Protein 2HZE (pdb70)

Structure (mmCIF, N/CA/C/O backbone):
data_2HZE
#
_entry.id   2HZE
#
_cell.length_a   62.627
_cell.length_b   66.668
_cell.length_c   108.096
_cell.angle_alpha   90.00
_cell.angle_beta   90.00
_cell.angle_gamma   90.00
#
_symmetry.space_group_name_H-M   'C 2 2 21'
#
loop_
_entity.id
_entity.type
_entity.pdbx_description
1 polymer Glutaredoxin-1
2 polymer Glutaredoxin-1
3 water water
#
loop_
_atom_site.group_PDB
_atom_site.id
_atom_site.type_symbol
_atom_site.label_atom_id
_atom_site.label_alt_id
_atom_site.label_comp_id
_atom_site.label_asym_id
_atom_site.label_entity_id
_atom_site.label_seq_id
_atom_site.pdbx_PDB_ins_code
_atom_site.Cartn_x
_atom_site.Cartn_y
_atom_site.Cartn_z
_atom_site.occupancy
_atom_site.B_iso_or_equiv
_atom_site.auth_seq_id
_atom_site.auth_comp_id
_atom_site.auth_asym_id
_atom_site.auth_atom_id
_atom_site.pdbx_PDB_model_num
ATOM 1 N N . HIS A 1 4 ? 2.972 -8.122 34.980 1.00 62.10 -2 HIS A N 1
ATOM 2 C CA . HIS A 1 4 ? 3.552 -6.843 35.462 1.00 60.83 -2 HIS A CA 1
ATOM 3 C C . HIS A 1 4 ? 4.374 -6.137 34.409 1.00 55.56 -2 HIS A C 1
ATOM 4 O O . HIS A 1 4 ? 5.078 -5.195 34.743 1.00 53.51 -2 HIS A O 1
ATOM 11 N N . HIS A 1 5 ? 4.278 -6.563 33.146 1.00 50.55 -1 HIS A N 1
ATOM 12 C CA . HIS A 1 5 ? 5.192 -6.093 32.109 1.00 46.91 -1 HIS A CA 1
ATOM 13 C C . HIS A 1 5 ? 4.644 -6.370 30.681 1.00 41.76 -1 HIS A C 1
ATOM 14 O O . HIS A 1 5 ? 4.541 -7.489 30.276 1.00 37.04 -1 HIS A O 1
ATOM 21 N N . GLN A 1 6 ? 4.229 -5.319 29.988 1.00 39.25 0 GLN A N 1
ATOM 22 C CA . GLN A 1 6 ? 3.865 -5.300 28.547 1.00 36.53 0 GLN A CA 1
ATOM 23 C C . GLN A 1 6 ? 5.128 -5.611 27.757 1.00 32.02 0 GLN A C 1
ATOM 24 O O . GLN A 1 6 ? 6.180 -4.986 27.950 1.00 31.34 0 GLN A O 1
ATOM 30 N N . MET A 1 7 ? 5.072 -6.583 26.854 1.00 28.26 1 MET A N 1
ATOM 31 C CA . MET A 1 7 ? 6.202 -6.845 25.971 1.00 28.54 1 MET A CA 1
ATOM 32 C C . MET A 1 7 ? 6.296 -5.738 24.915 1.00 24.18 1 MET A C 1
ATOM 33 O O . MET A 1 7 ? 5.270 -5.271 24.385 1.00 22.36 1 MET A O 1
ATOM 38 N N . ALA A 1 8 ? 7.514 -5.321 24.602 1.00 23.40 2 ALA A N 1
ATOM 39 C CA . ALA A 1 8 ? 7.757 -4.362 23.534 1.00 19.71 2 ALA A CA 1
ATOM 40 C C . ALA A 1 8 ? 7.057 -4.761 22.261 1.00 20.76 2 ALA A C 1
ATOM 41 O O . ALA A 1 8 ? 6.449 -3.915 21.546 1.00 20.82 2 ALA A O 1
ATOM 43 N N . GLU A 1 9 ? 7.147 -6.038 21.928 1.00 21.08 3 GLU A N 1
ATOM 44 C CA . GLU A 1 9 ? 6.472 -6.539 20.722 1.00 22.54 3 GLU A CA 1
ATOM 45 C C . GLU A 1 9 ? 4.984 -6.203 20.665 1.00 20.01 3 GLU A C 1
ATOM 46 O O . GLU A 1 9 ? 4.443 -5.829 19.622 1.00 22.14 3 GLU A O 1
ATOM 52 N N . GLU A 1 10 ? 4.300 -6.385 21.798 1.00 24.29 4 GLU A N 1
ATOM 53 C CA . GLU A 1 10 ? 2.873 -6.075 21.903 1.00 22.70 4 GLU A CA 1
ATOM 54 C C . GLU A 1 10 ? 2.653 -4.562 21.821 1.00 20.82 4 GLU A C 1
ATOM 55 O O . GLU A 1 10 ? 1.704 -4.071 21.216 1.00 24.03 4 GLU A O 1
ATOM 61 N N . PHE A 1 11 ? 3.511 -3.789 22.494 1.00 20.24 5 PHE A N 1
ATOM 62 C CA . PHE A 1 11 ? 3.349 -2.338 22.462 1.00 19.98 5 PHE A CA 1
ATOM 63 C C . PHE A 1 11 ? 3.399 -1.837 21.021 1.00 20.04 5 PHE A C 1
ATOM 64 O O . PHE A 1 11 ? 2.602 -0.972 20.625 1.00 22.17 5 PHE A O 1
ATOM 72 N N . VAL A 1 12 ? 4.325 -2.392 20.260 1.00 18.80 6 VAL A N 1
ATOM 73 C CA . VAL A 1 12 ? 4.420 -1.985 18.861 1.00 19.88 6 VAL A CA 1
ATOM 74 C C . VAL A 1 12 ? 3.268 -2.487 18.009 1.00 19.36 6 VAL A C 1
ATOM 75 O O . VAL A 1 12 ? 2.607 -1.730 17.311 1.00 20.81 6 VAL A O 1
ATOM 79 N N . GLN A 1 13 ? 3.106 -3.812 18.005 1.00 19.70 7 GLN A N 1
ATOM 80 C CA . GLN A 1 13 ? 2.222 -4.499 17.063 1.00 20.02 7 GLN A CA 1
ATOM 81 C C . GLN A 1 13 ? 0.766 -4.090 17.292 1.00 21.93 7 GLN A C 1
ATOM 82 O O . GLN A 1 13 ? 0.018 -3.950 16.312 1.00 23.55 7 GLN A O 1
ATOM 88 N N . GLN A 1 14 ? 0.379 -3.808 18.546 1.00 20.27 8 GLN A N 1
ATOM 89 C CA . GLN A 1 14 ? -0.978 -3.317 18.821 1.00 22.45 8 GLN A CA 1
ATOM 90 C C . GLN A 1 14 ? -1.305 -2.034 18.119 1.00 25.12 8 GLN A C 1
ATOM 91 O O . GLN A 1 14 ? -2.479 -1.788 17.878 1.00 25.23 8 GLN A O 1
ATOM 97 N N . ARG A 1 15 ? -0.298 -1.196 17.812 1.00 23.40 9 ARG A N 1
ATOM 98 C CA . ARG A 1 15 ? -0.502 0.097 17.142 1.00 25.38 9 ARG A CA 1
ATOM 99 C C . ARG A 1 15 ? -0.474 0.043 15.610 1.00 24.55 9 ARG A C 1
ATOM 100 O O . ARG A 1 15 ? -0.749 1.058 14.970 1.00 28.10 9 ARG A O 1
ATOM 108 N N . LEU A 1 16 ? -0.075 -1.096 15.038 1.00 23.27 10 LEU A N 1
ATOM 109 C CA . LEU A 1 16 ? 0.021 -1.265 13.584 1.00 21.07 10 LEU A CA 1
ATOM 110 C C . LEU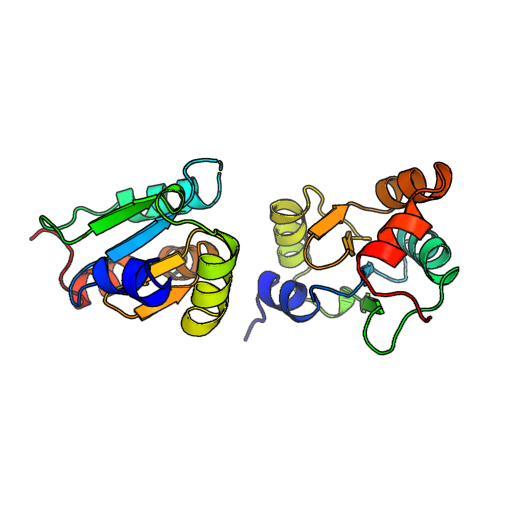 A 1 16 ? -1.279 -1.753 12.964 1.00 22.32 10 LEU A C 1
ATOM 111 O O . LEU A 1 16 ? -2.050 -2.457 13.604 1.00 22.41 10 LEU A O 1
ATOM 116 N N . ALA A 1 17 ? -1.547 -1.360 11.712 1.00 21.76 11 ALA A N 1
ATOM 117 C CA . ALA A 1 17 ? -2.679 -1.907 10.959 1.00 20.01 11 ALA A CA 1
ATOM 118 C C . ALA A 1 17 ? -2.351 -1.789 9.459 1.00 24.70 11 ALA A C 1
ATOM 119 O O . ALA A 1 17 ? -1.484 -1.008 9.067 1.00 22.53 11 ALA A O 1
ATOM 121 N N . ASN A 1 18 ? -3.036 -2.596 8.652 1.00 25.37 12 ASN A N 1
ATOM 122 C CA . ASN A 1 18 ? -2.646 -2.730 7.224 1.00 24.17 12 ASN A CA 1
ATOM 123 C C . ASN A 1 18 ? -2.708 -1.403 6.505 1.00 23.57 12 ASN A C 1
ATOM 124 O O . ASN A 1 18 ? -1.857 -1.111 5.683 1.00 25.55 12 ASN A O 1
ATOM 129 N N . ASN A 1 19 ? -3.736 -0.628 6.802 1.00 23.52 13 ASN A N 1
ATOM 130 C CA . ASN A 1 19 ? -4.013 0.612 6.075 1.00 22.90 13 ASN A CA 1
ATOM 131 C C . ASN A 1 19 ? -3.846 1.804 7.015 1.00 25.08 13 ASN A C 1
ATOM 132 O O . ASN A 1 19 ? -4.751 2.608 7.250 1.00 23.44 13 ASN A O 1
ATOM 137 N N . LYS A 1 20 ? -2.633 1.928 7.568 1.00 23.14 14 LYS A N 1
ATOM 138 C CA . LYS A 1 20 ? -2.347 2.948 8.571 1.00 21.94 14 LYS A CA 1
ATOM 139 C C . LYS A 1 20 ? -0.868 3.284 8.497 1.00 22.55 14 LYS A C 1
ATOM 140 O O . LYS A 1 20 ? -0.025 2.391 8.249 1.00 24.85 14 LYS A O 1
ATOM 146 N N . VAL A 1 21 ? -0.575 4.555 8.765 1.00 20.01 15 VAL A N 1
ATOM 147 C CA . VAL A 1 21 ? 0.800 4.991 9.032 1.00 20.20 15 VAL A CA 1
ATOM 148 C C . VAL A 1 21 ? 1.017 5.108 10.512 1.00 20.14 15 VAL A C 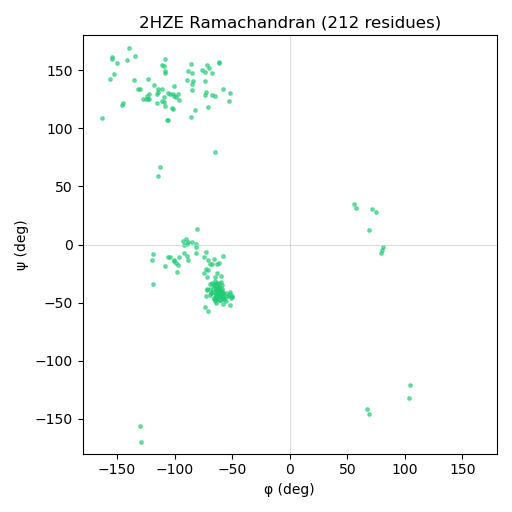1
ATOM 149 O O . VAL A 1 21 ? 0.229 5.759 11.178 1.00 22.95 15 VAL A O 1
ATOM 153 N N . THR A 1 22 ? 2.056 4.454 11.028 1.00 21.62 16 THR A N 1
ATOM 154 C CA . THR A 1 22 ? 2.391 4.556 12.456 1.00 22.13 16 THR A CA 1
ATOM 155 C C . THR A 1 22 ? 3.847 5.010 12.636 1.00 21.20 16 THR A C 1
ATOM 156 O O . THR A 1 22 ? 4.776 4.390 12.066 1.00 19.20 16 THR A O 1
ATOM 160 N N . ILE A 1 23 ? 4.031 6.090 13.397 1.00 22.14 17 ILE A N 1
ATOM 161 C CA . ILE A 1 23 ? 5.382 6.631 13.650 1.00 20.44 17 ILE A CA 1
ATOM 162 C C . ILE A 1 23 ? 5.633 6.675 15.147 1.00 19.89 17 ILE A C 1
ATOM 163 O O . ILE A 1 23 ? 4.788 7.194 15.896 1.00 20.76 17 ILE A O 1
ATOM 168 N N . PHE A 1 24 ? 6.737 6.027 15.539 1.00 20.19 18 PHE A N 1
ATOM 169 C CA . PHE A 1 24 ? 7.161 6.006 16.953 1.00 20.90 18 PHE A CA 1
ATOM 170 C C . PHE A 1 24 ? 8.215 7.114 17.187 1.00 21.10 18 PHE A C 1
ATOM 171 O O . PHE A 1 24 ? 9.202 7.190 16.468 1.00 23.02 18 PHE A O 1
ATOM 179 N N . VAL A 1 25 ? 7.930 7.979 18.141 1.00 22.91 19 VAL A N 1
ATOM 180 C CA . VAL A 1 25 ? 8.730 9.156 18.408 1.00 23.89 19 VAL A CA 1
ATOM 181 C C . VAL A 1 25 ? 9.010 9.373 19.898 1.00 28.07 19 VAL A C 1
ATOM 182 O O . VAL A 1 25 ? 8.369 8.793 20.762 1.00 29.08 19 VAL A O 1
ATOM 186 N N . LYS A 1 26 ? 10.032 10.211 20.115 1.00 31.31 20 LYS A N 1
ATOM 187 C CA . LYS A 1 26 ? 10.273 10.936 21.357 1.00 36.38 20 LYS A CA 1
ATOM 188 C C . LYS A 1 26 ? 10.177 12.422 20.994 1.00 36.08 20 LYS A C 1
ATOM 189 O O . LYS A 1 26 ? 10.685 12.840 19.952 1.00 35.25 20 LYS A O 1
ATOM 195 N N . TYR A 1 27 ? 9.544 13.213 21.805 1.00 43.88 21 TYR A N 1
ATOM 196 C CA . TYR A 1 27 ? 9.277 14.583 21.294 1.00 48.37 21 TYR A CA 1
ATOM 197 C C . TYR A 1 27 ? 10.475 15.494 21.434 1.00 50.23 21 TYR A C 1
ATOM 198 O O . TYR A 1 27 ? 10.477 16.595 20.860 1.00 51.56 21 TYR A O 1
ATOM 207 N N . THR A 1 28 ? 11.517 15.014 22.108 1.00 50.38 22 THR A N 1
ATOM 208 C CA . THR A 1 28 ? 12.715 15.798 22.269 1.00 53.34 22 THR A CA 1
ATOM 209 C C . THR A 1 28 ? 13.775 15.580 21.183 1.00 52.94 22 THR A C 1
ATOM 210 O O . THR A 1 28 ? 14.813 16.243 21.222 1.00 55.24 22 THR A O 1
ATOM 214 N N . CYS A 1 29 ? 13.501 14.708 20.212 1.00 51.65 23 CYS A N 1
ATOM 215 C CA A CYS A 1 29 ? 14.543 14.456 19.201 0.43 49.85 23 CYS A CA 1
ATOM 216 C CA B CYS A 1 29 ? 14.376 14.308 19.120 0.57 50.56 23 CYS A CA 1
ATOM 217 C C A CYS A 1 29 ? 14.142 15.161 17.913 0.43 51.99 23 CYS A C 1
ATOM 218 C C B CYS A 1 29 ? 14.092 15.178 17.886 0.57 52.31 23 CYS A C 1
ATOM 219 O O A CYS A 1 29 ? 12.992 15.105 17.484 0.43 52.06 23 CYS A O 1
ATOM 220 O O B CYS A 1 29 ? 12.943 15.252 17.451 0.57 52.21 23 CYS A O 1
ATOM 225 N N . PRO A 1 30 ? 15.109 15.861 17.326 1.00 53.22 24 PRO A N 1
ATOM 226 C CA . PRO A 1 30 ? 14.875 16.753 16.183 1.00 52.38 24 PRO A CA 1
ATOM 227 C C . PRO A 1 30 ? 14.557 16.041 14.885 1.00 48.92 24 PRO A C 1
ATOM 228 O O . PRO A 1 30 ? 13.788 16.616 14.033 1.00 42.44 24 PRO A O 1
ATOM 232 N N . PHE A 1 31 ? 15.139 14.832 14.752 1.00 44.80 25 PHE A N 1
ATOM 233 C CA . PHE A 1 31 ? 14.885 13.971 13.607 1.00 41.43 25 PHE A CA 1
ATOM 234 C C . PHE A 1 31 ? 13.453 13.493 13.634 1.00 34.86 25 PHE A C 1
ATOM 235 O O . PHE A 1 31 ? 12.891 13.306 12.576 1.00 31.06 25 PHE A O 1
ATOM 243 N N . CYS A 1 32 ? 12.896 13.301 14.834 1.00 31.68 26 CYS A N 1
ATOM 244 C CA . CYS A 1 32 ? 11.473 12.976 14.970 1.00 30.29 26 CYS A CA 1
ATOM 245 C C . CYS A 1 32 ? 10.556 14.100 14.452 1.00 29.31 26 CYS A C 1
ATOM 246 O O . CYS A 1 32 ? 9.569 13.865 13.760 1.00 25.98 26 CYS A O 1
ATOM 249 N N . ARG A 1 33 ? 10.842 15.334 14.841 1.00 25.37 27 ARG A N 1
ATOM 250 C CA . ARG A 1 33 ? 10.000 16.446 14.451 1.00 28.20 27 ARG A CA 1
ATOM 251 C C . ARG A 1 33 ? 10.162 16.677 12.966 1.00 28.37 27 ARG A C 1
ATOM 252 O O . ARG A 1 33 ? 9.196 17.063 12.338 1.00 31.03 27 ARG A O 1
ATOM 254 N N . ASN A 1 34 ? 11.334 16.454 12.397 1.00 26.07 28 ASN A N 1
ATOM 255 C CA . ASN A 1 34 ? 11.537 16.575 10.965 1.00 27.84 28 ASN A CA 1
ATOM 256 C C . ASN A 1 34 ? 10.696 15.558 10.190 1.00 29.19 28 ASN A C 1
ATOM 257 O O . ASN A 1 34 ? 10.065 15.883 9.192 1.00 28.21 28 ASN A O 1
ATOM 262 N N . ALA A 1 35 ? 10.687 14.328 10.663 1.00 29.32 29 ALA A N 1
ATOM 263 C CA . ALA A 1 35 ? 9.832 13.283 10.094 1.00 26.94 29 ALA A CA 1
ATOM 264 C C . ALA A 1 35 ? 8.366 13.621 10.221 1.00 27.21 29 ALA A C 1
ATOM 265 O O . ALA A 1 35 ? 7.626 13.453 9.232 1.00 27.13 29 ALA A O 1
ATOM 267 N N . LEU A 1 36 ? 7.921 14.123 11.377 1.00 25.77 30 LEU A N 1
ATOM 268 C CA . LEU A 1 36 ? 6.549 14.464 11.559 1.00 27.94 30 LEU A CA 1
ATOM 269 C C . LEU A 1 36 ? 6.143 15.586 10.611 1.00 29.30 30 LEU A C 1
ATOM 270 O O . LEU A 1 36 ? 4.996 15.670 10.127 1.00 26.91 30 LEU A O 1
ATOM 275 N N . ASP A 1 37 ? 7.088 16.472 10.351 1.00 29.45 31 ASP A N 1
ATOM 276 C CA . ASP A 1 37 ? 6.821 17.568 9.449 1.00 30.49 31 ASP A CA 1
ATOM 277 C C . ASP A 1 37 ? 6.615 17.055 8.038 1.00 28.31 31 ASP A C 1
ATOM 278 O O . ASP A 1 37 ? 5.741 17.561 7.319 1.00 28.56 31 ASP A O 1
ATOM 283 N N . ILE A 1 38 ? 7.301 16.027 7.625 1.00 27.01 32 ILE A N 1
ATOM 284 C CA . ILE A 1 38 ? 7.013 15.497 6.291 1.00 28.10 32 ILE A CA 1
ATOM 285 C C . ILE A 1 38 ? 5.581 14.901 6.197 1.00 28.86 32 ILE A C 1
ATOM 286 O O . ILE A 1 38 ? 4.829 15.184 5.246 1.00 27.53 32 ILE A O 1
ATOM 291 N N . LEU A 1 39 ? 5.217 14.093 7.199 1.00 25.79 33 LEU A N 1
ATOM 292 C CA . LEU A 1 39 ? 3.943 13.396 7.198 1.00 25.37 33 LEU A CA 1
ATOM 293 C C . LEU A 1 39 ? 2.788 14.379 7.315 1.00 26.96 33 LEU A C 1
ATOM 294 O O . LEU A 1 39 ? 1.726 14.182 6.725 1.00 28.04 33 LEU A O 1
ATOM 299 N N . ASN A 1 40 ? 2.938 15.383 8.151 1.00 29.15 34 ASN A N 1
ATOM 300 C CA . ASN A 1 40 ? 1.954 16.419 8.324 1.00 31.61 34 ASN A CA 1
ATOM 301 C C . ASN A 1 40 ? 1.609 17.178 7.045 1.00 31.74 34 ASN A C 1
ATOM 302 O O . ASN A 1 40 ? 0.683 17.970 7.049 1.00 31.97 34 ASN A O 1
ATOM 307 N N . LYS A 1 41 ? 2.337 17.009 5.942 1.00 30.57 35 LYS A N 1
ATOM 308 C CA . LYS A 1 41 ? 1.919 17.644 4.700 1.00 30.46 35 LYS A CA 1
ATOM 309 C C . LYS A 1 41 ? 0.641 17.018 4.131 1.00 30.15 35 LYS A C 1
ATOM 310 O O . LYS A 1 41 ? -0.044 17.628 3.296 1.00 26.96 35 LYS A O 1
ATOM 316 N N . PHE A 1 42 ? 0.287 15.810 4.613 1.00 26.69 36 PHE A N 1
ATOM 317 C CA . PHE A 1 42 ? -0.792 15.054 4.055 1.00 26.06 36 PHE A CA 1
ATOM 318 C C . PHE A 1 42 ? -1.987 15.033 4.993 1.00 27.41 36 PHE A C 1
ATOM 319 O O . PHE A 1 42 ? -1.844 15.194 6.209 1.00 29.27 36 PHE A O 1
ATOM 327 N N . SER A 1 43 ? -3.144 14.730 4.396 1.00 26.34 37 SER A N 1
ATOM 328 C CA . SER A 1 43 ? -4.407 14.594 5.160 1.00 27.08 37 SER A CA 1
ATOM 329 C C . SER A 1 43 ? -4.747 13.135 5.160 1.00 25.29 37 SER A C 1
ATOM 330 O O . SER A 1 43 ? -4.788 12.500 4.089 1.00 27.84 37 SER A O 1
ATOM 333 N N . PHE A 1 44 ? -4.974 12.585 6.357 1.00 26.02 38 PHE A N 1
ATOM 334 C CA . PHE A 1 44 ? -5.212 11.176 6.534 1.00 25.87 38 PHE A CA 1
ATOM 335 C C . PHE A 1 44 ? -6.630 10.837 6.874 1.00 26.78 38 PHE A C 1
ATOM 336 O O . PHE A 1 44 ? -7.325 11.620 7.512 1.00 28.35 38 PHE A O 1
ATOM 344 N N . LYS A 1 45 ? -7.082 9.660 6.464 1.00 26.34 39 LYS A N 1
ATOM 345 C CA . LYS A 1 45 ? -8.355 9.129 6.919 1.00 26.82 39 LYS A CA 1
ATOM 346 C C . LYS A 1 45 ? -8.367 8.919 8.420 1.00 27.49 39 LYS A C 1
ATOM 347 O O . LYS A 1 45 ? -7.331 8.772 9.073 1.00 23.69 39 LYS A O 1
ATOM 353 N N . ARG A 1 46 ? -9.582 8.906 8.971 1.00 28.97 40 ARG A N 1
ATOM 354 C CA . ARG A 1 46 ? -9.812 8.660 10.388 1.00 29.16 40 ARG A CA 1
ATOM 355 C C . ARG A 1 46 ? -9.117 7.364 10.813 1.00 25.53 40 ARG A C 1
ATOM 356 O O . ARG A 1 46 ? -9.327 6.331 10.204 1.00 24.62 40 ARG A O 1
ATOM 364 N N . GLY A 1 47 ? -8.249 7.452 11.800 1.00 26.80 41 GLY A N 1
ATOM 365 C CA . GLY A 1 47 ? -7.567 6.281 12.332 1.00 27.15 41 GLY A CA 1
ATOM 366 C C . GLY A 1 47 ? -6.367 5.758 11.533 1.00 25.91 41 GLY A C 1
ATOM 367 O O . GLY A 1 47 ? -5.687 4.832 11.956 1.00 25.69 41 GLY A O 1
ATOM 368 N N . ALA A 1 48 ? -6.097 6.366 10.362 1.00 24.73 42 ALA A N 1
ATOM 369 C CA . ALA A 1 48 ? -5.049 5.869 9.425 1.00 23.69 42 ALA A CA 1
ATOM 370 C C . ALA A 1 48 ? -3.657 6.436 9.702 1.00 23.72 42 ALA A C 1
ATOM 371 O O . ALA A 1 48 ? -2.738 6.133 8.953 1.00 23.21 42 ALA A O 1
ATOM 373 N N . TYR A 1 49 ? -3.531 7.234 10.735 1.00 24.12 43 TYR A N 1
ATOM 374 C CA . TYR A 1 49 ? -2.268 7.863 11.108 1.00 24.15 43 TYR A CA 1
ATOM 375 C C . TYR A 1 49 ? -2.188 7.970 12.617 1.00 25.36 43 TYR A C 1
ATOM 376 O O . TYR A 1 49 ? -3.033 8.647 13.235 1.00 25.76 43 TYR A O 1
ATOM 385 N N . GLU A 1 50 ? -1.164 7.340 13.226 1.00 23.59 44 GLU A N 1
ATOM 386 C CA . GLU A 1 50 ? -0.954 7.501 14.673 1.00 25.29 44 GLU A CA 1
ATOM 387 C C . GLU A 1 50 ? 0.494 7.865 15.000 1.00 23.18 44 GLU A C 1
ATOM 388 O O . GLU A 1 50 ? 1.426 7.242 14.470 1.00 23.97 44 GLU A O 1
ATOM 394 N N . ILE A 1 51 ? 0.655 8.860 15.866 1.00 23.91 45 ILE A N 1
ATOM 395 C CA . ILE A 1 51 ? 1.948 9.278 16.380 1.00 22.23 45 ILE A CA 1
ATOM 396 C C . ILE A 1 51 ? 2.035 8.678 17.784 1.00 26.32 45 ILE A C 1
ATOM 397 O O . ILE A 1 51 ? 1.218 8.990 18.640 1.00 24.60 45 ILE A O 1
ATOM 402 N N . VAL A 1 52 ? 3.019 7.795 17.986 1.00 25.11 46 VAL A N 1
ATOM 403 C CA . VAL A 1 52 ? 3.172 7.044 19.216 1.00 24.10 46 VAL A CA 1
ATOM 404 C C . VAL A 1 52 ? 4.396 7.553 20.007 1.00 23.70 46 VAL A C 1
ATOM 405 O O . VAL A 1 52 ? 5.515 7.560 19.542 1.00 24.65 46 VAL A O 1
ATOM 409 N N . ASP A 1 53 ? 4.143 8.032 21.220 1.00 26.80 47 ASP A N 1
ATOM 410 C CA . ASP A 1 53 ? 5.195 8.507 22.124 1.00 27.32 47 ASP A CA 1
ATOM 411 C C . ASP A 1 53 ? 5.806 7.358 22.945 1.00 26.32 47 ASP A C 1
ATOM 412 O O . ASP A 1 53 ? 5.127 6.753 23.774 1.00 27.79 47 ASP A O 1
ATOM 417 N N . ILE A 1 54 ? 7.040 7.021 22.633 1.00 24.76 48 ILE A N 1
ATOM 418 C CA . ILE A 1 54 ? 7.675 5.815 23.187 1.00 29.25 48 ILE A CA 1
ATOM 419 C C . ILE A 1 54 ? 8.079 6.017 24.658 1.00 30.80 48 ILE A C 1
ATOM 420 O O . ILE A 1 54 ? 8.363 5.049 25.374 1.00 29.87 48 ILE A O 1
ATOM 425 N N . LYS A 1 55 ? 8.016 7.240 25.133 1.00 31.70 49 LYS A N 1
ATOM 426 C CA . LYS A 1 55 ? 8.228 7.424 26.596 1.00 35.00 49 LYS A CA 1
ATOM 427 C C . LYS A 1 55 ? 7.134 6.657 27.378 1.00 36.45 49 LYS A C 1
ATOM 428 O O . LYS A 1 55 ? 7.264 6.397 28.557 1.00 35.90 49 LYS A O 1
ATOM 430 N N . GLU A 1 56 ? 6.039 6.261 26.719 1.00 38.84 50 GLU A N 1
ATOM 431 C CA . GLU A 1 56 ? 5.065 5.404 27.365 1.00 39.00 50 GLU A CA 1
ATOM 432 C C . GLU A 1 56 ? 5.622 4.043 27.753 1.00 38.15 50 GLU A C 1
ATOM 433 O O . GLU A 1 56 ? 5.075 3.402 28.661 1.00 37.78 50 GLU A O 1
ATOM 439 N N . PHE A 1 57 ? 6.674 3.583 27.072 1.00 34.24 51 PHE A N 1
ATOM 440 C CA . PHE A 1 57 ? 7.196 2.240 27.322 1.00 32.34 51 PHE A CA 1
ATOM 441 C C . PHE A 1 57 ? 8.427 2.174 28.206 1.00 28.70 51 PHE A C 1
ATOM 442 O O . PHE A 1 57 ? 9.374 2.908 28.039 1.00 33.51 51 PHE A O 1
ATOM 450 N N . LYS A 1 58 ? 8.421 1.218 29.141 1.00 26.32 52 LYS A N 1
ATOM 451 C CA . LYS A 1 58 ? 9.554 0.886 29.970 1.00 27.54 52 LYS A CA 1
ATOM 452 C C . LYS A 1 58 ? 9.717 -0.619 30.054 1.00 26.10 52 LYS A C 1
ATOM 453 O O . LYS A 1 58 ? 8.732 -1.335 30.220 1.00 26.12 52 LYS A O 1
ATOM 459 N N . PRO A 1 59 ? 10.946 -1.137 30.046 1.00 27.29 53 PRO A N 1
ATOM 460 C CA . PRO A 1 59 ? 12.176 -0.366 29.973 1.00 26.88 53 PRO A CA 1
ATOM 461 C C . PRO A 1 59 ? 12.543 -0.023 28.522 1.00 26.90 53 PRO A C 1
ATOM 462 O O . PRO A 1 59 ? 12.287 -0.813 27.610 1.00 23.49 53 PRO A O 1
ATOM 466 N N . GLU A 1 60 ? 13.171 1.146 28.313 1.00 22.58 54 GLU A N 1
ATOM 467 C CA . GLU A 1 60 ? 13.426 1.617 26.978 1.00 24.60 54 GLU A CA 1
ATOM 468 C C . GLU A 1 60 ? 14.315 0.683 26.188 1.00 25.22 54 GLU A C 1
ATOM 469 O O . GLU A 1 60 ? 14.185 0.542 24.942 1.00 23.69 54 GLU A O 1
ATOM 475 N N . ASN A 1 61 ? 15.231 0.029 26.868 1.00 24.60 55 ASN A N 1
ATOM 476 C CA . ASN A 1 61 ? 16.143 -0.859 26.133 1.00 25.65 55 ASN A CA 1
ATOM 477 C C . ASN A 1 61 ? 15.404 -2.046 25.522 1.00 24.35 55 ASN A C 1
ATOM 478 O O . ASN A 1 61 ? 15.772 -2.495 24.466 1.00 23.99 55 ASN A O 1
ATOM 483 N N . GLU A 1 62 ? 14.390 -2.555 26.181 1.00 22.19 56 GLU A N 1
ATOM 484 C CA . GLU A 1 62 ? 13.659 -3.666 25.583 1.00 22.88 56 GLU A CA 1
ATOM 485 C C . GLU A 1 62 ? 12.993 -3.215 24.264 1.00 23.35 56 GLU A C 1
ATOM 486 O O . GLU A 1 62 ? 12.983 -3.968 23.292 1.00 21.82 56 GLU A O 1
ATOM 492 N N . LEU A 1 63 ? 12.453 -1.981 24.223 1.00 23.07 57 LEU A N 1
ATOM 493 C CA . LEU A 1 63 ? 11.799 -1.532 23.006 1.00 23.90 57 LEU A CA 1
ATOM 494 C C . LEU A 1 63 ? 12.835 -1.254 21.927 1.00 23.24 57 LEU A C 1
ATOM 495 O O . LEU A 1 63 ? 12.632 -1.551 20.745 1.00 21.29 57 LEU A O 1
ATOM 500 N N . ARG A 1 64 ? 13.979 -0.685 22.330 1.00 21.46 58 ARG A N 1
ATOM 501 C CA . ARG A 1 64 ? 15.064 -0.503 21.361 1.00 24.27 58 ARG A CA 1
ATOM 502 C C . ARG A 1 64 ? 15.488 -1.822 20.744 1.00 22.43 58 ARG A C 1
ATOM 503 O O . ARG A 1 64 ? 15.707 -1.912 19.517 1.00 25.17 58 ARG A O 1
ATOM 511 N N . ASP A 1 65 ? 15.635 -2.830 21.587 1.00 20.70 59 ASP A N 1
ATOM 512 C CA . ASP A 1 65 ? 16.092 -4.139 21.135 1.00 22.21 59 ASP A CA 1
ATOM 513 C C . ASP A 1 65 ? 15.063 -4.759 20.148 1.00 24.33 59 ASP A C 1
ATOM 514 O O . ASP A 1 65 ? 15.395 -5.342 19.113 1.00 24.81 59 ASP A O 1
ATOM 519 N N . TYR A 1 66 ? 13.808 -4.604 20.469 1.00 24.62 60 TYR A N 1
ATOM 520 C CA . TYR A 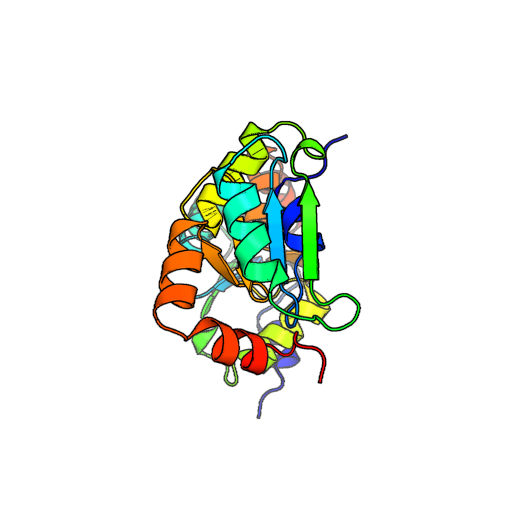1 66 ? 12.769 -5.074 19.543 1.00 23.81 60 TYR A CA 1
ATOM 521 C C . TYR A 1 66 ? 12.770 -4.325 18.218 1.00 22.86 60 TYR A C 1
ATOM 522 O O . TYR A 1 66 ? 12.764 -4.955 17.149 1.00 23.99 60 TYR A O 1
ATOM 531 N N . PHE A 1 67 ? 12.851 -2.997 18.229 1.00 22.79 61 PHE A N 1
ATOM 532 C CA . PHE A 1 67 ? 12.904 -2.218 16.993 1.00 22.83 61 PHE A CA 1
ATOM 533 C C . PHE A 1 67 ? 14.093 -2.708 16.109 1.00 24.55 61 PHE A C 1
ATOM 534 O O . PHE A 1 67 ? 13.963 -2.858 14.909 1.00 23.75 61 PHE A O 1
ATOM 542 N N . GLU A 1 68 ? 15.227 -2.980 16.739 1.00 24.64 62 GLU A N 1
ATOM 543 C CA . GLU A 1 68 ? 16.429 -3.482 16.009 1.00 25.68 62 GLU A CA 1
ATOM 544 C C . GLU A 1 68 ? 16.122 -4.759 15.243 1.00 29.41 62 GLU A C 1
ATOM 545 O O . GLU A 1 68 ? 16.502 -4.873 14.067 1.00 31.38 62 GLU A O 1
ATOM 551 N N . GLN A 1 69 ? 15.472 -5.705 15.893 1.00 29.47 63 GLN A N 1
ATOM 552 C CA . GLN A 1 69 ? 15.135 -7.030 15.285 1.00 32.03 63 GLN A CA 1
ATOM 553 C C . GLN A 1 69 ? 14.194 -6.911 14.116 1.00 32.00 63 GLN A C 1
ATOM 554 O O . GLN A 1 69 ? 14.361 -7.587 13.123 1.00 33.97 63 GLN A O 1
ATOM 560 N N . ILE A 1 70 ? 13.162 -6.068 14.232 1.00 30.25 64 ILE A N 1
ATOM 561 C CA . ILE A 1 70 ? 12.174 -5.958 13.156 1.00 28.98 64 ILE A CA 1
ATOM 562 C C . ILE A 1 70 ? 12.369 -4.787 12.224 1.00 31.13 64 ILE A C 1
ATOM 563 O O . ILE A 1 70 ? 11.764 -4.745 11.146 1.00 32.47 64 ILE A O 1
ATOM 568 N N . THR A 1 71 ? 13.176 -3.810 12.608 1.00 31.33 65 THR A N 1
ATOM 569 C CA . THR A 1 71 ? 13.444 -2.710 11.694 1.00 32.25 65 THR A CA 1
ATOM 570 C C . THR A 1 71 ? 14.925 -2.551 11.309 1.00 34.64 65 THR A C 1
ATOM 571 O O . THR A 1 71 ? 15.222 -1.732 10.447 1.00 38.02 65 THR A O 1
ATOM 575 N N . GLY A 1 72 ? 15.845 -3.202 11.999 1.00 36.13 66 GLY A N 1
ATOM 576 C CA . GLY A 1 72 ? 17.245 -2.984 11.736 1.00 35.55 66 GLY A CA 1
ATOM 577 C C . GLY A 1 72 ? 17.886 -1.749 12.374 1.00 34.23 66 GLY A C 1
ATOM 578 O O . GLY A 1 72 ? 19.065 -1.531 12.216 1.00 37.42 66 GLY A O 1
ATOM 579 N N . GLY A 1 73 ? 17.126 -0.936 13.093 1.00 29.53 67 GLY A N 1
ATOM 580 C CA . GLY A 1 73 ? 17.683 0.147 13.897 1.00 27.15 67 GLY A CA 1
ATOM 581 C C . GLY A 1 73 ? 16.947 0.298 15.202 1.00 29.27 67 GLY A C 1
ATOM 582 O O . GLY A 1 73 ? 15.815 -0.194 15.337 1.00 26.36 67 GLY A O 1
ATOM 583 N N . LYS A 1 74 ? 17.601 0.915 16.182 1.00 28.42 68 LYS A N 1
ATOM 584 C CA . LYS A 1 74 ? 17.088 1.048 17.538 1.00 32.32 68 LYS A CA 1
ATOM 585 C C . LYS A 1 74 ? 16.430 2.375 17.815 1.00 33.68 68 LYS A C 1
ATOM 586 O O . LYS A 1 74 ? 15.647 2.495 18.757 1.00 35.70 68 LYS A O 1
ATOM 592 N N . THR A 1 75 ? 16.774 3.386 17.079 1.00 33.58 69 THR A N 1
ATOM 593 C CA . THR A 1 75 ? 16.419 4.706 17.574 1.00 38.19 69 THR A CA 1
ATOM 594 C C . THR A 1 75 ? 15.300 5.364 16.788 1.00 35.48 69 THR A C 1
ATOM 595 O O . THR A 1 75 ? 15.145 5.106 15.607 1.00 32.29 69 THR A O 1
ATOM 599 N N . VAL A 1 76 ? 14.505 6.157 17.484 1.00 33.05 70 VAL A N 1
ATOM 600 C CA . VAL A 1 76 ? 13.363 6.853 16.916 1.00 32.58 70 VAL A CA 1
ATOM 601 C C . VAL A 1 76 ? 13.852 7.975 16.014 1.00 31.48 70 VAL A C 1
ATOM 602 O O . VAL A 1 76 ? 14.956 8.500 16.215 1.00 33.57 70 VAL A O 1
ATOM 606 N N . PRO A 1 77 ? 13.039 8.384 15.033 1.00 26.63 71 PRO A N 1
ATOM 607 C CA . PRO A 1 77 ? 11.735 7.785 14.718 1.00 24.34 71 PRO A CA 1
ATOM 608 C C . PRO A 1 77 ? 11.855 6.461 14.040 1.00 23.16 71 PRO A C 1
ATOM 609 O O . PRO A 1 77 ? 12.848 6.213 13.335 1.00 26.19 71 PRO A O 1
ATOM 613 N N . ARG A 1 78 ? 10.866 5.588 14.307 1.00 23.93 72 ARG A N 1
ATOM 614 C CA . ARG A 1 78 ? 10.662 4.328 13.561 1.00 22.33 72 ARG A CA 1
ATOM 615 C C . ARG A 1 78 ? 9.313 4.466 12.850 1.00 21.87 72 ARG A C 1
ATOM 616 O O . ARG A 1 78 ? 8.298 4.762 13.511 1.00 22.97 72 ARG A O 1
ATOM 624 N N . ILE A 1 79 ? 9.338 4.341 11.523 1.00 22.78 73 ILE A N 1
ATOM 625 C CA . ILE A 1 79 ? 8.165 4.601 10.681 1.00 23.29 73 ILE A CA 1
ATOM 626 C C . ILE A 1 79 ? 7.660 3.303 10.072 1.00 23.23 73 ILE A C 1
ATOM 627 O O . ILE A 1 79 ? 8.423 2.518 9.501 1.00 24.55 73 ILE A O 1
ATOM 632 N N . PHE A 1 80 ? 6.337 3.128 10.154 1.00 21.56 74 PHE A N 1
ATOM 633 C CA . PHE A 1 80 ? 5.685 1.943 9.606 1.00 21.01 74 PHE A CA 1
ATOM 634 C C . PHE A 1 80 ? 4.612 2.379 8.630 1.00 23.16 74 PHE A C 1
ATOM 635 O O . PHE A 1 80 ? 3.780 3.242 8.947 1.00 23.73 74 PHE A O 1
ATOM 643 N N . PHE A 1 81 ? 4.680 1.822 7.426 1.00 19.49 75 PHE A N 1
ATOM 644 C CA . PHE A 1 81 ? 3.608 1.986 6.439 1.00 22.26 75 PHE A CA 1
ATOM 645 C C . PHE A 1 81 ? 2.851 0.679 6.383 1.00 21.72 75 PHE A C 1
ATOM 646 O O . PHE A 1 81 ? 3.377 -0.356 5.862 1.00 22.90 75 PHE A O 1
ATOM 654 N N . GLY A 1 82 ? 1.655 0.648 6.933 1.00 22.15 76 GLY A N 1
ATOM 655 C CA . GLY A 1 82 ? 1.027 -0.659 7.197 1.00 19.78 76 GLY A CA 1
ATOM 656 C C . GLY A 1 82 ? 1.846 -1.361 8.276 1.00 20.84 76 GLY A C 1
ATOM 657 O O . GLY A 1 82 ? 2.309 -0.702 9.228 1.00 22.93 76 GLY A O 1
ATOM 658 N N . LYS A 1 83 ? 2.027 -2.663 8.167 1.00 22.52 77 LYS A N 1
ATOM 659 C CA . LYS A 1 83 ? 2.820 -3.403 9.168 1.00 24.36 77 LYS A CA 1
ATOM 660 C C . LYS A 1 83 ? 4.282 -3.454 8.834 1.00 25.05 77 LYS A C 1
ATOM 661 O O . LYS A 1 83 ? 5.084 -3.898 9.620 1.00 26.43 77 LYS A O 1
ATOM 667 N N . THR A 1 84 ? 4.641 -2.828 7.709 1.00 24.96 78 THR A N 1
ATOM 668 C CA . THR A 1 84 ? 6.009 -2.856 7.234 1.00 26.04 78 THR A CA 1
ATOM 669 C C . THR A 1 84 ? 6.829 -1.642 7.617 1.00 25.36 78 THR A C 1
ATOM 670 O O . THR A 1 84 ? 6.472 -0.534 7.408 1.00 23.45 78 THR A O 1
ATOM 674 N N . SER A 1 85 ? 8.003 -1.912 8.186 1.00 26.18 79 SER A N 1
ATOM 675 C CA . SER A 1 85 ? 8.920 -0.880 8.564 1.00 26.70 79 SER A CA 1
ATOM 676 C C . SER A 1 85 ? 9.601 -0.239 7.383 1.00 25.38 79 SER A C 1
ATOM 677 O O . SER A 1 85 ? 10.179 -0.921 6.557 1.00 24.93 79 SER A O 1
ATOM 680 N N . ILE A 1 86 ? 9.594 1.084 7.378 1.00 26.17 80 ILE A N 1
ATOM 681 C CA . ILE A 1 86 ? 10.230 1.905 6.372 1.00 30.07 80 ILE A CA 1
ATOM 682 C C . ILE A 1 86 ? 11.602 2.340 6.876 1.00 31.66 80 ILE A C 1
ATOM 683 O O . ILE A 1 86 ? 12.446 2.711 6.092 1.00 31.42 80 ILE A O 1
ATOM 688 N N . GLY A 1 87 ? 11.843 2.240 8.173 1.00 29.80 81 GLY A N 1
ATOM 689 C CA . GLY A 1 87 ? 13.105 2.703 8.724 1.00 31.92 81 GLY A CA 1
ATOM 690 C C . GLY A 1 87 ? 12.935 4.029 9.427 1.00 29.96 81 GLY A C 1
ATOM 691 O O . GLY A 1 87 ? 11.969 4.203 10.199 1.00 32.95 81 GLY A O 1
ATOM 692 N N . GLY A 1 88 ? 13.794 5.010 9.162 1.00 30.95 82 GLY A N 1
ATOM 693 C CA . GLY A 1 88 ? 13.748 6.231 9.966 1.00 30.01 82 GLY A CA 1
ATOM 694 C C . GLY A 1 88 ? 13.711 7.492 9.162 1.00 32.63 82 GLY A C 1
ATOM 695 O O . GLY A 1 88 ? 13.288 7.480 8.017 1.00 31.37 82 GLY A O 1
ATOM 696 N N . TYR A 1 89 ? 14.150 8.597 9.765 1.00 33.95 83 TYR A N 1
ATOM 697 C CA . TYR A 1 89 ? 13.975 9.900 9.140 1.00 34.19 83 TYR A CA 1
ATOM 698 C C . TYR A 1 89 ? 14.627 9.925 7.774 1.00 33.66 83 TYR A C 1
ATOM 699 O O . TYR A 1 89 ? 13.987 10.362 6.804 1.00 32.51 83 TYR A O 1
ATOM 708 N N . SER A 1 90 ? 15.850 9.398 7.646 1.00 34.44 84 SER A N 1
ATOM 709 C CA . SER A 1 90 ? 16.537 9.444 6.338 1.00 34.06 84 SER A CA 1
ATOM 710 C C . SER A 1 90 ? 15.785 8.726 5.280 1.00 30.40 84 SER A C 1
ATOM 711 O O . SER A 1 90 ? 15.753 9.167 4.121 1.00 34.05 84 SER A O 1
ATOM 714 N N . ASP A 1 91 ? 15.154 7.607 5.665 1.00 29.78 85 ASP A N 1
ATOM 715 C CA . ASP A 1 91 ? 14.433 6.765 4.708 1.00 28.31 85 ASP A CA 1
ATOM 716 C C . ASP A 1 91 ? 13.223 7.480 4.195 1.00 27.92 85 ASP A C 1
ATOM 717 O O . ASP A 1 91 ? 12.921 7.450 2.986 1.00 27.69 85 ASP A O 1
ATOM 722 N N . LEU A 1 92 ? 12.537 8.141 5.095 1.00 28.89 86 LEU A N 1
ATOM 723 C CA . LEU A 1 92 ? 11.383 8.961 4.705 1.00 29.15 86 LEU A CA 1
ATOM 724 C C . LEU A 1 92 ? 11.732 10.110 3.789 1.00 27.96 86 LEU A C 1
ATOM 725 O O . LEU A 1 92 ? 11.079 10.378 2.779 1.00 28.26 86 LEU A O 1
ATOM 730 N N . LEU A 1 93 ? 12.798 10.811 4.153 1.00 27.50 87 LEU A N 1
ATOM 731 C CA . LEU A 1 93 ? 13.297 11.953 3.370 1.00 28.94 87 LEU A CA 1
ATOM 732 C C . LEU A 1 93 ? 13.622 11.561 1.921 1.00 29.08 87 LEU A C 1
ATOM 733 O O . LEU A 1 93 ? 13.281 12.257 0.957 1.00 30.94 87 LEU A O 1
ATOM 738 N N . GLU A 1 94 ? 14.329 10.451 1.792 1.00 33.20 88 GLU A N 1
ATOM 739 C CA .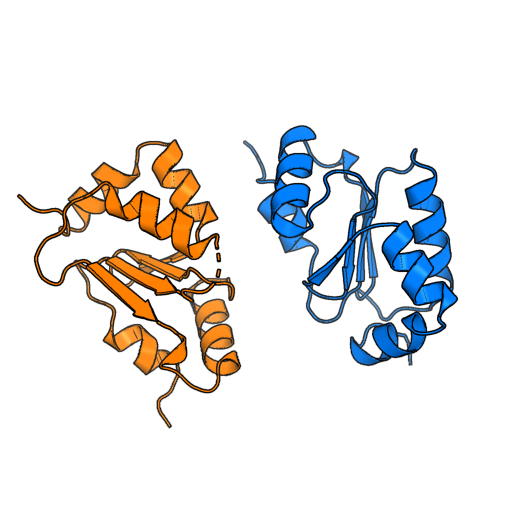 GLU A 1 94 ? 14.637 9.862 0.515 1.00 34.48 88 GLU A CA 1
ATOM 740 C C . GLU A 1 94 ? 13.375 9.663 -0.332 1.00 33.56 88 GLU A C 1
ATOM 741 O O . GLU A 1 94 ? 13.293 10.091 -1.475 1.00 32.63 88 GLU A O 1
ATOM 747 N N . ILE A 1 95 ? 12.367 9.021 0.238 1.00 30.41 89 ILE A N 1
ATOM 748 C CA . ILE A 1 95 ? 11.129 8.793 -0.534 1.00 30.71 89 ILE A CA 1
ATOM 749 C C . ILE A 1 95 ? 10.442 10.113 -0.810 1.00 28.94 89 ILE A C 1
ATOM 750 O O . ILE A 1 95 ? 9.836 10.287 -1.871 1.00 32.49 89 ILE A O 1
ATOM 755 N N . ASP A 1 96 ? 10.448 11.036 0.142 1.00 31.06 90 ASP A N 1
ATOM 756 C CA . ASP A 1 96 ? 9.827 12.367 -0.076 1.00 32.83 90 ASP A CA 1
ATOM 757 C C . ASP A 1 96 ? 10.543 13.158 -1.204 1.00 35.51 90 ASP A C 1
ATOM 758 O O . ASP A 1 96 ? 9.918 13.721 -2.110 1.00 35.76 90 ASP A O 1
ATOM 763 N N . ASN A 1 97 ? 11.868 13.175 -1.140 1.00 35.61 91 ASN A N 1
ATOM 764 C CA . ASN A 1 97 ? 12.683 13.898 -2.135 1.00 36.68 91 ASN A CA 1
ATOM 765 C C . ASN A 1 97 ? 12.491 13.379 -3.549 1.00 37.31 91 ASN A C 1
ATOM 766 O O . ASN A 1 97 ? 12.452 14.171 -4.504 1.00 42.49 91 ASN A O 1
ATOM 771 N N . MET A 1 98 ? 12.385 12.081 -3.734 1.00 37.91 92 MET A N 1
ATOM 772 C CA . MET A 1 98 ? 12.063 11.618 -5.077 1.00 39.97 92 MET A CA 1
ATOM 773 C C . MET A 1 98 ? 10.575 11.676 -5.492 1.00 37.88 92 MET A C 1
ATOM 774 O O . MET A 1 98 ? 10.202 11.073 -6.487 1.00 41.90 92 MET A O 1
ATOM 779 N N . ASP A 1 99 ? 9.744 12.365 -4.747 1.00 35.40 93 ASP A N 1
ATOM 780 C CA . ASP A 1 99 ? 8.316 12.447 -5.059 1.00 35.48 93 ASP A CA 1
ATOM 781 C C . ASP A 1 99 ? 7.596 11.079 -5.170 1.00 32.52 93 ASP A C 1
ATOM 782 O O . ASP A 1 99 ? 6.673 10.901 -5.974 1.00 32.47 93 ASP A O 1
ATOM 787 N N . ALA A 1 100 ? 8.011 10.124 -4.359 1.00 30.09 94 ALA A N 1
ATOM 788 C CA . ALA A 1 100 ? 7.338 8.799 -4.313 1.00 29.06 94 ALA A CA 1
ATOM 789 C C . ALA A 1 100 ? 6.391 8.652 -3.130 1.00 24.90 94 ALA A C 1
ATOM 790 O O . ALA A 1 100 ? 5.549 7.772 -3.128 1.00 23.86 94 ALA A O 1
ATOM 792 N N . LEU A 1 101 ? 6.490 9.537 -2.163 1.00 23.89 95 LEU A N 1
ATOM 793 C CA . LEU A 1 101 ? 5.662 9.393 -0.920 1.00 22.77 95 LEU A CA 1
ATOM 794 C C . LEU A 1 101 ? 4.163 9.488 -1.212 1.00 24.28 95 LEU A C 1
ATOM 795 O O . LEU A 1 101 ? 3.371 8.719 -0.701 1.00 25.02 95 LEU A O 1
ATOM 800 N N . GLY A 1 102 ? 3.753 10.391 -2.075 1.00 23.38 96 GLY A N 1
ATOM 801 C CA . GLY A 1 102 ? 2.349 10.535 -2.387 1.00 25.67 96 GLY A CA 1
ATOM 802 C C . GLY A 1 102 ? 1.738 9.297 -2.979 1.00 26.24 96 GLY A C 1
ATOM 803 O O . GLY A 1 102 ? 0.646 8.872 -2.590 1.00 26.30 96 GLY A O 1
ATOM 804 N N . ASP A 1 103 ? 2.427 8.737 -3.958 1.00 25.95 97 ASP A N 1
ATOM 805 C CA . ASP A 1 103 ? 1.988 7.496 -4.609 1.00 24.21 97 ASP A CA 1
ATOM 806 C C . ASP A 1 103 ? 1.891 6.352 -3.591 1.00 22.97 97 ASP A C 1
ATOM 807 O O . ASP A 1 103 ? 0.965 5.512 -3.623 1.00 22.02 97 ASP A O 1
ATOM 812 N N . ILE A 1 104 ? 2.902 6.233 -2.722 1.00 23.22 98 ILE A N 1
ATOM 813 C CA . ILE A 1 104 ? 2.890 5.167 -1.740 1.00 22.74 98 ILE A CA 1
ATOM 814 C C . ILE A 1 104 ? 1.762 5.340 -0.738 1.00 19.65 98 ILE A C 1
ATOM 815 O O . ILE A 1 104 ? 1.046 4.375 -0.447 1.00 20.98 98 ILE A O 1
ATOM 820 N N . LEU A 1 105 ? 1.586 6.541 -0.226 1.00 20.89 99 LEU A N 1
ATOM 821 C CA . LEU A 1 105 ? 0.460 6.788 0.698 1.00 23.50 99 LEU A CA 1
ATOM 822 C C . LEU A 1 105 ? -0.914 6.580 0.008 1.00 24.96 99 LEU A C 1
ATOM 823 O O . LEU A 1 105 ? -1.836 6.107 0.622 1.00 23.74 99 LEU A O 1
ATOM 828 N N . SER A 1 106 ? -1.070 6.939 -1.255 1.00 25.15 100 SER A N 1
ATOM 829 C CA . SER A 1 106 ? -2.283 6.577 -2.000 1.00 24.71 100 SER A CA 1
ATOM 830 C C . SER A 1 106 ? -2.488 5.058 -2.051 1.00 25.42 100 SER A C 1
ATOM 831 O O . SER A 1 106 ? -3.589 4.548 -1.756 1.00 29.04 100 SER A O 1
ATOM 834 N N . SER A 1 107 ? -1.429 4.319 -2.369 1.00 22.00 101 SER A N 1
ATOM 835 C CA . SER A 1 107 ? -1.566 2.860 -2.503 1.00 22.25 101 SER A CA 1
ATOM 836 C C . SER A 1 107 ? -2.065 2.180 -1.217 1.00 20.15 101 SER A C 1
ATOM 837 O O . SER A 1 107 ? -2.832 1.206 -1.283 1.00 21.20 101 SER A O 1
ATOM 840 N N . ILE A 1 108 ? -1.546 2.627 -0.070 1.00 20.93 102 ILE A N 1
ATOM 841 C CA . ILE A 1 108 ? -1.824 1.938 1.166 1.00 20.73 102 ILE A CA 1
ATOM 842 C C . ILE A 1 108 ? -3.148 2.384 1.805 1.00 22.17 102 ILE A C 1
ATOM 843 O O . ILE A 1 108 ? -3.492 1.942 2.889 1.00 21.62 102 ILE A O 1
ATOM 848 N N . GLY A 1 109 ? -3.877 3.287 1.125 1.00 22.86 103 GLY A N 1
ATOM 849 C CA . GLY A 1 109 ? -5.196 3.643 1.554 1.00 23.48 103 GLY A CA 1
ATOM 850 C C . GLY A 1 109 ? -5.374 4.519 2.740 1.00 23.12 103 GLY A C 1
ATOM 851 O O . GLY A 1 109 ? -6.432 4.475 3.405 1.00 25.21 103 GLY A O 1
ATOM 852 N N . VAL A 1 110 ? -4.415 5.371 3.021 1.00 21.98 104 VAL A N 1
ATOM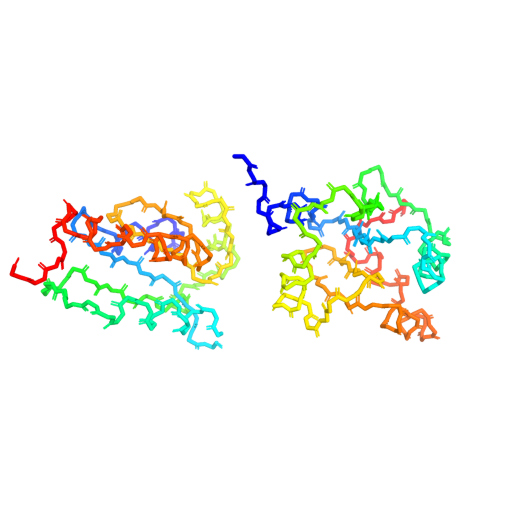 853 C CA . VAL A 1 110 ? -4.455 6.146 4.232 1.00 22.27 104 VAL A CA 1
ATOM 854 C C . VAL A 1 110 ? -4.866 7.589 3.969 1.00 24.54 104 VAL A C 1
ATOM 855 O O . VAL A 1 110 ? -5.095 8.340 4.904 1.00 24.40 104 VAL A O 1
ATOM 859 N N . LEU A 1 111 ? -4.916 7.984 2.696 1.00 26.61 105 LEU A N 1
ATOM 860 C CA . LEU A 1 111 ? -5.094 9.405 2.417 1.00 27.97 105 LEU A CA 1
ATOM 861 C C . LEU A 1 111 ? -6.579 9.745 2.343 1.00 29.84 105 LEU A C 1
ATOM 862 O O . LEU A 1 111 ? -7.413 8.990 1.792 1.00 28.95 105 LEU A O 1
ATOM 867 N N . ARG A 1 112 ? -6.890 10.913 2.870 1.00 29.48 106 ARG A N 1
ATOM 868 C CA . ARG A 1 112 ? -8.266 11.403 2.824 1.00 35.56 106 ARG A CA 1
ATOM 869 C C . ARG A 1 112 ? -8.564 11.783 1.375 1.00 41.40 106 ARG A C 1
ATOM 870 O O . ARG A 1 112 ? -7.847 12.607 0.796 1.00 42.55 106 ARG A O 1
ATOM 878 N N . THR A 1 113 ? -9.556 11.093 0.814 1.00 47.80 107 THR A N 1
ATOM 879 C CA . THR A 1 113 ? -10.051 11.279 -0.550 1.00 51.94 107 THR A CA 1
ATOM 880 C C . THR A 1 113 ? -9.019 10.830 -1.571 1.00 53.37 107 THR A C 1
ATOM 881 O O . THR A 1 113 ? -9.403 10.341 -2.637 1.00 55.79 107 THR A O 1
ATOM 885 N N . HIS B 2 5 ? -9.551 -27.114 -4.880 1.00 48.44 -1 HIS B N 1
ATOM 886 C CA . HIS B 2 5 ? -8.686 -26.202 -4.070 1.00 47.24 -1 HIS B CA 1
ATOM 887 C C . HIS B 2 5 ? -8.880 -26.615 -2.625 1.00 44.93 -1 HIS B C 1
ATOM 888 O O . HIS B 2 5 ? -10.001 -26.626 -2.106 1.00 45.35 -1 HIS B O 1
ATOM 895 N N . GLN B 2 6 ? -7.771 -27.009 -2.013 1.00 42.21 0 GLN B N 1
ATOM 896 C CA . GLN B 2 6 ? -7.708 -27.285 -0.593 1.00 39.26 0 GLN B CA 1
ATOM 897 C C . GLN B 2 6 ? -7.887 -25.981 0.168 1.00 36.82 0 GLN B C 1
ATOM 898 O O . GLN B 2 6 ? -7.222 -24.966 -0.143 1.00 34.99 0 GLN B O 1
ATOM 904 N N . MET B 2 7 ? -8.843 -25.987 1.158 1.00 35.32 1 MET B N 1
ATOM 905 C CA . MET B 2 7 ? -9.038 -24.867 2.098 1.00 36.50 1 MET B CA 1
ATOM 906 C C . MET B 2 7 ? -7.790 -24.816 2.991 1.00 35.08 1 MET B C 1
ATOM 907 O O . MET B 2 7 ? -7.162 -25.869 3.297 1.00 30.12 1 MET B O 1
ATOM 912 N N . ALA B 2 8 ? -7.419 -23.605 3.418 1.00 32.51 2 ALA B N 1
ATOM 913 C CA . ALA B 2 8 ? -6.278 -23.498 4.293 1.00 30.79 2 ALA B CA 1
ATOM 914 C C . ALA B 2 8 ? -6.479 -24.291 5.572 1.00 30.48 2 ALA B C 1
ATOM 915 O O . ALA B 2 8 ? -5.532 -24.882 6.114 1.00 28.70 2 ALA B O 1
ATOM 917 N N . GLU B 2 9 ? -7.707 -24.260 6.070 1.00 30.60 3 GLU B N 1
ATOM 918 C CA . GLU B 2 9 ? -8.069 -25.041 7.277 1.00 30.19 3 GLU B CA 1
ATOM 919 C C . GLU B 2 9 ? -7.686 -26.510 7.185 1.00 30.62 3 GLU B C 1
ATOM 920 O O . GLU B 2 9 ? -7.157 -27.083 8.143 1.00 33.72 3 GLU B O 1
ATOM 926 N N . GLU B 2 10 ? -7.905 -27.143 6.041 1.00 29.25 4 GLU B N 1
ATOM 927 C CA . GLU B 2 10 ? -7.550 -28.575 5.895 1.00 31.09 4 GLU B CA 1
ATOM 928 C C . GLU B 2 10 ? -6.097 -28.789 5.813 1.00 29.66 4 GLU B C 1
ATOM 929 O O . GLU B 2 10 ? -5.559 -29.697 6.423 1.00 33.00 4 GLU B O 1
ATOM 935 N N . PHE B 2 11 ? -5.427 -27.952 5.026 1.00 27.56 5 PHE B N 1
ATOM 936 C CA . PHE B 2 11 ? -3.980 -28.043 4.924 1.00 25.47 5 PHE B CA 1
ATOM 937 C C . PHE B 2 11 ? -3.301 -28.054 6.344 1.00 26.36 5 PHE B C 1
ATOM 938 O O . PHE B 2 11 ? -2.384 -28.825 6.599 1.00 27.07 5 PHE B O 1
ATOM 946 N N . VAL B 2 12 ? -3.753 -27.151 7.202 1.00 23.09 6 VAL B N 1
ATOM 947 C CA . VAL B 2 12 ? -3.210 -27.030 8.559 1.00 24.97 6 VAL B CA 1
ATOM 948 C C . VAL B 2 12 ? -3.689 -28.205 9.467 1.00 25.89 6 VAL B C 1
ATOM 949 O O . VAL B 2 12 ? -2.885 -28.893 10.073 1.00 24.56 6 VAL B O 1
ATOM 953 N N . GLN B 2 13 ? -4.994 -28.391 9.527 1.00 29.55 7 GLN B N 1
ATOM 954 C CA . GLN B 2 13 ? -5.568 -29.290 10.510 1.00 31.09 7 GLN B CA 1
ATOM 955 C C . GLN B 2 13 ? -5.115 -30.724 10.237 1.00 31.86 7 GLN B C 1
ATOM 956 O O . GLN B 2 13 ? -4.959 -31.520 11.150 1.00 30.72 7 GLN B O 1
ATOM 962 N N . GLN B 2 14 ? -4.817 -31.045 8.988 1.00 33.37 8 GLN B N 1
ATOM 963 C CA . GLN B 2 14 ? -4.404 -32.398 8.644 1.00 34.57 8 GLN B CA 1
ATOM 964 C C . GLN B 2 14 ? -2.991 -32.760 9.117 1.00 33.24 8 GLN B C 1
ATOM 965 O O . GLN B 2 14 ? -2.674 -33.941 9.276 1.00 31.74 8 GLN B O 1
ATOM 971 N N . ARG B 2 15 ? -2.146 -31.757 9.372 1.00 28.64 9 ARG B N 1
ATOM 972 C CA . ARG B 2 15 ? -0.825 -31.999 9.917 1.00 26.63 9 ARG B CA 1
ATOM 973 C C . ARG B 2 15 ? -0.850 -32.016 11.453 1.00 27.13 9 ARG B C 1
ATOM 974 O O . ARG B 2 15 ? 0.140 -32.377 12.026 1.00 29.51 9 ARG B O 1
ATOM 982 N N . LEU B 2 16 ? -1.923 -31.561 12.094 1.00 28.69 10 LEU B N 1
ATOM 983 C CA . LEU B 2 16 ? -1.909 -31.508 13.574 1.00 26.44 10 LEU B CA 1
ATOM 984 C C . LEU B 2 16 ? -2.334 -32.848 14.181 1.00 28.18 10 LEU B C 1
ATOM 985 O O . LEU B 2 16 ? -3.105 -33.597 13.608 1.00 25.75 10 LEU B O 1
ATOM 990 N N . ALA B 2 17 ? -1.893 -33.114 15.412 1.00 26.58 11 ALA B N 1
ATOM 991 C CA . ALA B 2 17 ? -2.373 -34.282 16.132 1.00 25.93 11 ALA B CA 1
ATOM 992 C C . ALA B 2 17 ? -2.241 -33.995 17.629 1.00 23.87 11 ALA B C 1
ATOM 993 O O . ALA B 2 17 ? -1.576 -33.071 18.047 1.00 22.70 11 ALA B O 1
ATOM 995 N N . ASN B 2 18 ? -2.957 -34.738 18.449 1.00 24.47 12 ASN B N 1
ATOM 996 C CA . ASN B 2 18 ? -2.997 -34.406 19.879 1.00 25.59 12 ASN B CA 1
ATOM 997 C C . ASN B 2 18 ? -1.655 -34.472 20.618 1.00 24.03 12 ASN B C 1
ATOM 998 O O . ASN B 2 18 ? -1.377 -33.655 21.502 1.00 26.41 12 ASN B O 1
ATOM 1003 N N . ASN B 2 19 ? -0.855 -35.483 20.292 1.00 23.11 13 ASN B N 1
ATOM 1004 C CA . ASN B 2 19 ? 0.458 -35.639 20.919 1.00 24.88 13 ASN B CA 1
ATOM 1005 C C . ASN B 2 19 ? 1.560 -35.406 19.849 1.00 24.46 13 ASN B C 1
ATOM 1006 O O . ASN B 2 19 ? 2.302 -36.286 19.543 1.00 24.48 13 ASN B O 1
ATOM 1011 N N . LYS B 2 20 ? 1.643 -34.166 19.362 1.00 21.65 14 LYS B N 1
ATOM 1012 C CA . LYS B 2 20 ? 2.503 -33.801 18.258 1.00 22.14 14 LYS B CA 1
ATOM 1013 C C . LYS B 2 20 ? 2.840 -32.311 18.315 1.00 22.77 14 LYS B C 1
ATOM 1014 O O . LYS B 2 20 ? 1.989 -31.494 18.642 1.00 25.96 14 LYS B O 1
ATOM 1020 N N . VAL B 2 21 ? 4.078 -31.987 17.958 1.00 19.34 15 VAL B N 1
ATOM 1021 C CA . VAL B 2 21 ? 4.485 -30.584 17.767 1.00 19.32 15 VAL B CA 1
ATOM 1022 C C . VAL B 2 21 ? 4.554 -30.389 16.263 1.00 19.46 15 VAL B C 1
ATOM 1023 O O . VAL B 2 21 ? 5.183 -31.174 15.557 1.00 23.73 15 VAL B O 1
ATOM 1027 N N . THR B 2 22 ? 3.905 -29.353 15.785 1.00 19.85 16 THR B N 1
ATOM 1028 C CA . THR B 2 22 ? 3.908 -29.029 14.345 1.00 21.45 16 THR B CA 1
ATOM 1029 C C . THR B 2 22 ? 4.340 -27.573 14.208 1.00 23.23 16 THR B C 1
ATOM 1030 O O . THR B 2 22 ? 3.765 -26.670 14.856 1.00 22.70 16 THR B O 1
ATOM 1034 N N . ILE B 2 23 ? 5.383 -27.356 13.403 1.00 24.64 17 ILE B N 1
ATOM 1035 C CA . ILE B 2 23 ? 5.814 -25.985 13.178 1.00 22.39 17 ILE B CA 1
ATOM 1036 C C . ILE B 2 23 ? 5.766 -25.688 11.703 1.00 23.95 17 ILE B C 1
ATOM 1037 O O . ILE B 2 23 ? 6.238 -26.458 10.885 1.00 25.99 17 ILE B O 1
ATOM 1042 N N . PHE B 2 24 ? 5.122 -24.573 11.376 1.00 22.33 18 PHE B N 1
ATOM 1043 C CA . PHE B 2 24 ? 5.013 -24.179 9.962 1.00 23.89 18 PHE B CA 1
ATOM 1044 C C . PHE B 2 24 ? 6.043 -23.074 9.700 1.00 24.92 18 PHE B C 1
ATOM 1045 O O . PHE B 2 24 ? 6.059 -22.073 10.387 1.00 26.04 18 PHE B O 1
ATOM 1053 N N . VAL B 2 25 ? 6.840 -23.250 8.664 1.00 24.15 19 VAL B N 1
ATOM 1054 C CA . VAL B 2 25 ? 7.934 -22.356 8.452 1.00 26.22 19 VAL B CA 1
ATOM 1055 C C . VAL B 2 25 ? 8.096 -22.033 6.974 1.00 27.85 19 VAL B C 1
ATOM 1056 O O . VAL B 2 25 ? 7.494 -22.692 6.156 1.00 26.71 19 VAL B O 1
ATOM 1060 N N . LYS B 2 26 ? 8.951 -21.034 6.727 1.00 30.15 20 LYS B N 1
ATOM 1061 C CA . LYS B 2 26 ? 9.622 -20.772 5.461 1.00 34.76 20 LYS B CA 1
ATOM 1062 C C . LYS B 2 26 ? 11.078 -21.005 5.768 1.00 36.06 20 LYS B C 1
ATOM 1063 O O . LYS B 2 26 ? 11.633 -20.474 6.754 1.00 36.07 20 LYS B O 1
ATOM 1069 N N . TYR B 2 27 ? 11.735 -21.775 4.939 1.00 41.81 21 TYR B N 1
ATOM 1070 C CA . TYR B 2 27 ? 13.107 -22.055 5.272 1.00 45.44 21 TYR B CA 1
ATOM 1071 C C . TYR B 2 27 ? 13.961 -20.811 5.087 1.00 47.50 21 TYR B C 1
ATOM 1072 O O . TYR B 2 27 ? 14.995 -20.665 5.746 1.00 49.36 21 TYR B O 1
ATOM 1081 N N . THR B 2 28 ? 13.503 -19.864 4.268 1.00 47.71 22 THR B N 1
ATOM 1082 C CA . THR B 2 28 ? 14.247 -18.598 4.200 1.00 49.00 22 THR B CA 1
ATOM 1083 C C . THR B 2 28 ? 14.257 -17.773 5.492 1.00 47.00 22 THR B C 1
ATOM 1084 O O . THR B 2 28 ? 15.151 -16.946 5.672 1.00 47.96 22 THR B O 1
ATOM 1097 N N . PRO B 2 30 ? 14.897 -16.184 9.105 1.00 39.66 24 PRO B N 1
ATOM 1098 C CA . PRO B 2 30 ? 15.799 -16.401 10.270 1.00 38.22 24 PRO B CA 1
ATOM 1099 C C . PRO B 2 30 ? 15.053 -16.762 11.550 1.00 36.86 24 PRO B C 1
ATOM 1100 O O . PRO B 2 30 ? 15.606 -17.485 12.415 1.00 38.51 24 PRO B O 1
ATOM 1104 N N . PHE B 2 31 ? 13.843 -16.214 11.739 1.00 33.02 25 PHE B N 1
ATOM 1105 C CA . PHE B 2 31 ? 13.248 -16.470 13.032 1.00 33.68 25 PHE B CA 1
ATOM 1106 C C . PHE B 2 31 ? 12.759 -17.950 13.025 1.00 30.25 25 PHE B C 1
ATOM 1107 O O . PHE B 2 31 ? 12.566 -18.527 14.068 1.00 29.24 25 PHE B O 1
ATOM 1115 N N . CYS B 2 32 ? 12.496 -18.483 11.840 1.00 28.49 26 CYS B N 1
ATOM 1116 C CA . CYS B 2 32 ? 12.150 -19.889 11.684 1.00 29.59 26 CYS B CA 1
ATOM 1117 C C . CYS B 2 32 ? 13.350 -20.775 12.121 1.00 28.53 26 CYS B C 1
ATOM 1118 O O . CYS B 2 32 ? 13.193 -21.673 12.921 1.00 28.66 26 CYS B O 1
ATOM 1121 N N . ARG B 2 33 ? 14.545 -20.433 11.631 1.00 28.05 27 ARG B N 1
ATOM 1122 C CA . ARG B 2 33 ? 15.798 -21.051 12.044 1.00 29.14 27 ARG B CA 1
ATOM 1123 C C . ARG B 2 33 ? 16.030 -21.007 13.558 1.00 27.82 27 ARG B C 1
ATOM 1124 O O . ARG B 2 33 ? 16.440 -22.004 14.165 1.00 28.16 27 ARG B O 1
ATOM 1132 N N . ASN B 2 34 ? 15.774 -19.869 14.185 1.00 24.72 28 ASN B N 1
ATOM 1133 C CA . ASN B 2 34 ? 15.967 -19.748 15.613 1.00 27.83 28 ASN B CA 1
ATOM 1134 C C . ASN B 2 34 ? 15.007 -20.672 16.357 1.00 28.28 28 ASN B C 1
ATOM 1135 O O . ASN B 2 34 ? 15.401 -21.367 17.307 1.00 26.44 28 ASN B O 1
ATOM 1140 N N . ALA B 2 35 ? 13.746 -20.676 15.935 1.00 27.66 29 ALA B N 1
ATOM 1141 C CA . ALA B 2 35 ? 12.763 -21.562 16.556 1.00 26.63 29 ALA B CA 1
ATOM 1142 C C . ALA B 2 35 ? 13.145 -23.023 16.363 1.00 25.95 29 ALA B C 1
ATOM 1143 O O . ALA B 2 35 ? 13.034 -23.795 17.302 1.00 24.92 29 ALA B O 1
ATOM 1145 N N . LEU B 2 36 ? 13.578 -23.388 15.169 1.00 23.06 30 LEU B N 1
ATOM 1146 C CA . LEU B 2 36 ? 13.981 -24.767 14.923 1.00 26.57 30 LEU B CA 1
ATOM 1147 C C . LEU B 2 36 ? 15.171 -25.180 15.809 1.00 28.00 30 LEU B C 1
ATOM 1148 O O . LEU B 2 36 ? 15.236 -26.311 16.311 1.00 25.80 30 LEU B O 1
ATOM 1153 N N . ASP B 2 37 ? 16.089 -24.249 16.027 1.00 28.14 31 ASP B N 1
ATOM 1154 C CA . ASP B 2 37 ? 17.259 -24.482 16.897 1.00 29.67 31 ASP B CA 1
ATOM 1155 C C . ASP B 2 37 ? 16.780 -24.730 18.337 1.00 29.68 31 ASP B C 1
ATOM 1156 O O . ASP B 2 37 ? 17.320 -25.582 19.040 1.00 29.26 31 ASP B O 1
ATOM 1161 N N . ILE B 2 38 ? 15.758 -24.009 18.757 1.00 26.66 32 ILE B N 1
ATOM 1162 C CA . ILE B 2 38 ? 15.205 -24.225 20.123 1.00 27.30 32 ILE B CA 1
ATOM 1163 C C . ILE B 2 38 ? 14.642 -25.616 20.267 1.00 25.89 32 ILE B C 1
ATOM 1164 O O . ILE B 2 38 ? 14.872 -26.318 21.260 1.00 28.77 32 ILE B O 1
ATOM 1169 N N . LEU B 2 39 ? 13.853 -26.024 19.287 1.00 24.99 33 LEU B N 1
ATOM 1170 C CA . LEU B 2 39 ? 13.183 -27.306 19.385 1.00 26.17 33 LEU B CA 1
ATOM 1171 C C . LEU B 2 39 ? 14.131 -28.471 19.213 1.00 27.66 33 LEU B C 1
ATOM 1172 O O . LEU B 2 39 ? 13.899 -29.549 19.726 1.00 25.90 33 LEU B O 1
ATOM 1177 N N . ASN B 2 40 ? 15.198 -28.215 18.469 1.00 27.04 34 ASN B N 1
ATOM 1178 C CA . ASN B 2 40 ? 16.233 -29.200 18.180 1.00 29.40 34 ASN B CA 1
ATOM 1179 C C . ASN B 2 40 ? 17.004 -29.605 19.424 1.00 28.34 34 ASN B C 1
ATOM 1180 O O . ASN B 2 40 ? 17.698 -30.604 19.380 1.00 30.06 34 ASN B O 1
ATOM 1185 N N . LYS B 2 41 ? 16.874 -28.900 20.530 1.00 27.76 35 LYS B N 1
ATOM 1186 C CA . LYS B 2 41 ? 17.472 -29.306 21.817 1.00 29.85 35 LYS B CA 1
ATOM 1187 C C . LYS B 2 41 ? 16.827 -30.595 22.395 1.00 29.31 35 LYS B C 1
ATOM 1188 O O . LYS B 2 41 ? 17.382 -31.210 23.282 1.00 29.37 35 LYS B O 1
ATOM 1194 N N . PHE B 2 42 ? 15.649 -30.960 21.897 1.00 25.99 36 PHE B N 1
ATOM 1195 C CA . PHE B 2 42 ? 14.917 -32.115 22.423 1.00 26.20 36 PHE B CA 1
ATOM 1196 C C . PHE B 2 42 ? 14.861 -33.263 21.430 1.00 27.18 36 PHE B C 1
ATOM 1197 O O . PHE B 2 42 ? 14.936 -33.047 20.211 1.00 27.31 36 PHE B O 1
ATOM 1205 N N . SER B 2 43 ? 14.704 -34.467 21.960 1.00 24.19 37 SER B N 1
ATOM 1206 C CA . SER B 2 43 ? 14.492 -35.659 21.124 1.00 26.99 37 SER B CA 1
ATOM 1207 C C . SER B 2 43 ? 13.050 -36.063 21.220 1.00 25.02 37 SER B C 1
ATOM 1208 O O . SER B 2 43 ? 12.496 -36.138 22.308 1.00 25.27 37 SER B O 1
ATOM 1211 N N . PHE B 2 44 ? 12.427 -36.269 20.056 1.00 23.81 38 PHE B N 1
ATOM 1212 C CA . PHE B 2 44 ? 10.996 -36.550 19.978 1.00 25.63 38 PHE B CA 1
ATOM 1213 C C . PHE B 2 44 ? 10.726 -37.987 19.576 1.00 24.88 38 PHE B C 1
ATOM 1214 O O . PHE B 2 44 ? 11.489 -38.565 18.796 1.00 25.68 38 PHE B O 1
ATOM 1222 N N . LYS B 2 45 ? 9.578 -38.490 19.986 1.00 25.53 39 LYS B N 1
ATOM 1223 C CA . LYS B 2 45 ? 9.086 -39.773 19.461 1.00 26.66 39 LYS B CA 1
ATOM 1224 C C . LYS B 2 45 ? 8.862 -39.723 17.953 1.00 27.93 39 LYS B C 1
ATOM 1225 O O . LYS B 2 45 ? 8.655 -38.670 17.355 1.00 24.11 39 LYS B O 1
ATOM 1231 N N . ARG B 2 46 ? 8.899 -40.915 17.313 1.00 30.52 40 ARG B N 1
ATOM 1232 C CA . ARG B 2 46 ? 8.580 -41.034 15.909 1.00 32.15 40 ARG B CA 1
ATOM 1233 C C . ARG B 2 46 ? 7.239 -40.394 15.628 1.00 32.18 40 ARG B C 1
ATOM 1234 O O . ARG B 2 46 ? 6.262 -40.690 16.278 1.00 33.21 40 ARG B O 1
ATOM 1242 N N . GLY B 2 47 ? 7.166 -39.540 14.625 1.00 30.82 41 GLY B N 1
ATOM 1243 C CA . GLY B 2 47 ? 5.891 -38.957 14.280 1.00 29.54 41 GLY B CA 1
ATOM 1244 C C . GLY B 2 47 ? 5.413 -37.805 15.155 1.00 28.73 41 GLY B C 1
ATOM 1245 O O . GLY B 2 47 ? 4.401 -37.185 14.861 1.00 27.86 41 GLY B O 1
ATOM 1246 N N . ALA B 2 48 ? 6.095 -37.502 16.254 1.00 25.38 42 ALA B N 1
ATOM 1247 C CA . ALA B 2 48 ? 5.606 -36.498 17.164 1.00 22.66 42 ALA B CA 1
ATOM 1248 C C . ALA B 2 48 ? 6.144 -35.081 16.899 1.00 24.28 42 ALA B C 1
ATOM 1249 O O . ALA B 2 48 ? 5.817 -34.154 17.637 1.00 22.97 42 ALA B O 1
ATOM 1251 N N . TYR B 2 49 ? 6.936 -34.899 15.847 1.00 24.07 43 TYR B N 1
ATOM 1252 C CA . TYR B 2 49 ? 7.447 -33.555 15.509 1.00 23.27 43 TYR B CA 1
ATOM 1253 C C . TYR B 2 49 ? 7.522 -33.427 14.014 1.00 24.40 43 TYR B C 1
ATOM 1254 O O . TYR B 2 49 ? 8.212 -34.227 13.373 1.00 25.94 43 TYR B O 1
ATOM 1263 N N . GLU B 2 50 ? 6.829 -32.449 13.443 1.00 26.07 44 GLU B N 1
ATOM 1264 C CA . GLU B 2 50 ? 6.899 -32.206 11.970 1.00 25.98 44 GLU B CA 1
ATOM 1265 C C . GLU B 2 50 ? 7.141 -30.733 11.687 1.00 26.58 44 GLU B C 1
ATOM 1266 O O . GLU B 2 50 ? 6.493 -29.859 12.273 1.00 26.88 44 GLU B O 1
ATOM 1272 N N . ILE B 2 51 ? 8.081 -30.487 10.773 1.00 27.42 45 ILE B N 1
ATOM 1273 C CA . ILE B 2 51 ? 8.413 -29.161 10.295 1.00 27.82 45 ILE B CA 1
ATOM 1274 C C . ILE B 2 51 ? 7.717 -29.034 8.929 1.00 27.84 45 ILE B C 1
ATOM 1275 O O . ILE B 2 51 ? 8.009 -29.822 8.029 1.00 29.33 45 ILE B O 1
ATOM 1280 N N . VAL B 2 52 ? 6.774 -28.120 8.792 1.00 25.13 46 VAL B N 1
ATOM 1281 C CA . VAL B 2 52 ? 5.930 -28.043 7.579 1.00 24.42 46 VAL B CA 1
ATOM 1282 C C . VAL B 2 52 ? 6.305 -26.800 6.765 1.00 28.56 46 VAL B C 1
ATOM 1283 O O . VAL B 2 52 ? 6.320 -25.670 7.260 1.00 26.45 46 VAL B O 1
ATOM 1287 N N . ASP B 2 53 ? 6.686 -27.014 5.495 1.00 30.34 47 ASP B N 1
ATOM 1288 C CA . ASP B 2 53 ? 7.077 -25.924 4.608 1.00 29.77 47 ASP B CA 1
ATOM 1289 C C . ASP B 2 53 ? 5.827 -25.269 4.008 1.00 26.97 47 ASP B C 1
ATOM 1290 O O . ASP B 2 53 ? 5.090 -25.911 3.264 1.00 25.47 47 ASP B O 1
ATOM 1295 N N . ILE B 2 54 ? 5.559 -24.002 4.309 1.00 25.73 48 ILE B N 1
ATOM 1296 C CA . ILE B 2 54 ? 4.281 -23.438 3.864 1.00 27.92 48 ILE B CA 1
ATOM 1297 C C . ILE B 2 54 ? 4.262 -23.198 2.362 1.00 30.63 48 ILE B C 1
ATOM 1298 O O . ILE B 2 54 ? 3.211 -22.867 1.853 1.00 30.68 48 ILE B O 1
ATOM 1303 N N . LYS B 2 55 ? 5.390 -23.383 1.687 1.00 31.72 49 LYS B N 1
ATOM 1304 C CA . LYS B 2 55 ? 5.414 -23.275 0.221 1.00 32.04 49 LYS B CA 1
ATOM 1305 C C . LYS B 2 55 ? 4.559 -24.295 -0.442 1.00 34.11 49 LYS B C 1
ATOM 1306 O O . LYS B 2 55 ? 4.246 -24.150 -1.634 1.00 35.40 49 LYS B O 1
ATOM 1308 N N . GLU B 2 56 ? 4.177 -25.352 0.314 1.00 35.04 50 GLU B N 1
ATOM 1309 C CA . GLU B 2 56 ? 3.310 -26.435 -0.159 1.00 36.80 50 GLU B CA 1
ATOM 1310 C C . GLU B 2 56 ? 1.850 -26.006 -0.351 1.00 36.82 50 GLU B C 1
ATOM 1311 O O . GLU B 2 56 ? 1.086 -26.734 -0.972 1.00 40.13 50 GLU B O 1
ATOM 1317 N N . PHE B 2 57 ? 1.462 -24.837 0.171 1.00 33.28 51 PHE B N 1
ATOM 1318 C CA . PHE B 2 57 ? 0.087 -24.336 0.023 1.00 31.60 51 PHE B CA 1
ATOM 1319 C C . PHE B 2 57 ? 0.034 -23.038 -0.809 1.00 31.34 51 PHE B C 1
ATOM 1320 O O . PHE B 2 57 ? 0.798 -22.111 -0.569 1.00 30.62 51 PHE B O 1
ATOM 1328 N N . LYS B 2 58 ? -0.845 -23.014 -1.808 1.00 29.92 52 LYS B N 1
ATOM 1329 C CA . LYS B 2 58 ? -1.219 -21.788 -2.528 1.00 30.36 52 LYS B CA 1
ATOM 1330 C C . LYS B 2 58 ? -2.725 -21.597 -2.448 1.00 28.88 52 LYS B C 1
ATOM 1331 O O . LYS B 2 58 ? -3.486 -22.588 -2.467 1.00 27.48 52 LYS B O 1
ATOM 1337 N N . PRO B 2 59 ? -3.230 -20.367 -2.316 1.00 29.49 53 PRO B N 1
ATOM 1338 C CA . PRO B 2 59 ? -2.468 -19.106 -2.214 1.00 28.23 53 PRO B CA 1
ATOM 1339 C C . PRO B 2 59 ? -2.008 -18.811 -0.812 1.00 28.24 53 PRO B C 1
ATOM 1340 O O . PRO B 2 59 ? -2.735 -18.988 0.166 1.00 28.11 53 PRO B O 1
ATOM 1344 N N . GLU B 2 60 ? -0.779 -18.295 -0.722 1.00 28.72 54 GLU B N 1
ATOM 1345 C CA . GLU B 2 60 ? -0.200 -17.885 0.539 1.00 26.37 54 GLU B CA 1
ATOM 1346 C C . GLU B 2 60 ? -1.041 -16.966 1.366 1.00 27.56 54 GLU 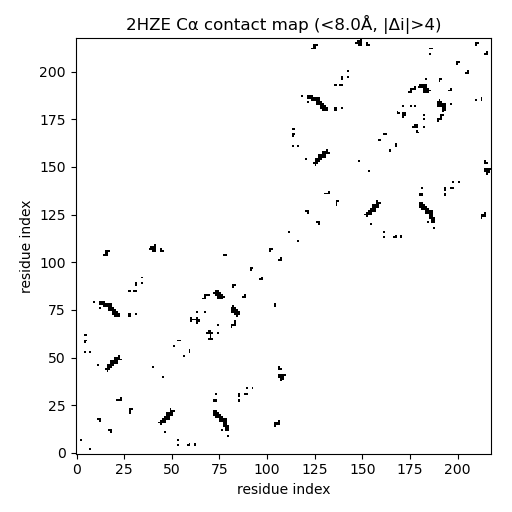B C 1
ATOM 1347 O O . GLU B 2 60 ? -1.081 -17.093 2.591 1.00 27.62 54 GLU B O 1
ATOM 1353 N N . ASN B 2 61 ? -1.716 -15.991 0.747 1.00 26.61 55 ASN B N 1
ATOM 1354 C CA . ASN B 2 61 ? -2.533 -15.119 1.555 1.00 26.03 55 ASN B CA 1
ATOM 1355 C C . ASN B 2 61 ? -3.713 -15.847 2.223 1.00 25.77 55 ASN B C 1
ATOM 1356 O O . ASN B 2 61 ? -4.066 -15.485 3.313 1.00 25.40 55 ASN B O 1
ATOM 1361 N N . GLU B 2 62 ? -4.285 -16.882 1.612 1.00 28.08 56 GLU B N 1
ATOM 1362 C CA . GLU B 2 62 ? -5.368 -17.606 2.284 1.00 29.31 56 GLU B CA 1
ATOM 1363 C C . GLU B 2 62 ? -4.852 -18.270 3.574 1.00 26.52 56 GLU B C 1
ATOM 1364 O O . GLU B 2 62 ? -5.512 -18.209 4.604 1.00 25.53 56 GLU B O 1
ATOM 1370 N N . LEU B 2 63 ? -3.690 -18.898 3.471 1.00 23.70 57 LEU B N 1
ATOM 1371 C CA . LEU B 2 63 ? -3.067 -19.532 4.625 1.00 24.31 57 LEU B CA 1
ATOM 1372 C C . LEU B 2 63 ? -2.793 -18.523 5.685 1.00 25.86 57 LEU B C 1
ATOM 1373 O O . LEU B 2 63 ? -3.135 -18.695 6.864 1.00 25.05 57 LEU B O 1
ATOM 1378 N N . ARG B 2 64 ? -2.197 -17.399 5.302 1.00 24.46 58 ARG B N 1
ATOM 1379 C CA . ARG B 2 64 ? -1.944 -16.372 6.298 1.00 25.04 58 ARG B CA 1
ATOM 1380 C C . ARG B 2 64 ? -3.202 -15.874 7.008 1.00 25.26 58 ARG B C 1
ATOM 1381 O O . ARG B 2 64 ? -3.232 -15.644 8.216 1.00 23.44 58 ARG B O 1
ATOM 1395 N N . ASP B 2 65 ? -4.249 -15.668 6.220 1.00 23.30 59 ASP B N 1
ATOM 1396 C CA . ASP B 2 65 ? -5.510 -15.262 6.760 1.00 25.75 59 ASP B CA 1
ATOM 1397 C C . ASP B 2 65 ? -6.073 -16.288 7.746 1.00 25.88 59 ASP B C 1
ATOM 1398 O O . ASP B 2 65 ? -6.596 -15.914 8.791 1.00 27.66 59 ASP B O 1
ATOM 1403 N N . TYR B 2 66 ? -5.958 -17.566 7.393 1.00 25.61 60 TYR B N 1
ATOM 1404 C CA . TYR B 2 66 ? -6.398 -18.637 8.306 1.00 26.60 60 TYR B CA 1
ATOM 1405 C C . TYR B 2 66 ? -5.559 -18.665 9.603 1.00 26.40 60 TYR B C 1
ATOM 1406 O O . TYR B 2 66 ? -6.118 -18.744 10.677 1.00 28.66 60 TYR B O 1
ATOM 1415 N N . PHE B 2 67 ? -4.250 -18.513 9.493 1.00 25.52 61 PHE B N 1
ATOM 1416 C CA . PHE B 2 67 ? -3.357 -18.421 10.654 1.00 25.31 61 PHE B CA 1
ATOM 1417 C C . PHE B 2 67 ? -3.725 -17.270 11.545 1.00 25.89 61 PHE B C 1
ATOM 1418 O O . PHE B 2 67 ? -3.687 -17.392 12.786 1.00 27.04 61 PHE B O 1
ATOM 1426 N N . GLU B 2 68 ? -4.095 -16.126 10.957 1.00 27.59 62 GLU B N 1
ATOM 1427 C CA . GLU B 2 68 ? -4.496 -14.991 11.781 1.00 28.71 62 GLU B CA 1
ATOM 1428 C C . GLU B 2 68 ? -5.748 -15.280 12.633 1.00 28.40 62 GLU B C 1
ATOM 1429 O O . GLU B 2 68 ? -5.797 -14.873 13.765 1.00 33.41 62 GLU B O 1
ATOM 1435 N N . GLN B 2 69 ? -6.659 -16.009 12.040 1.00 31.42 63 GLN B N 1
ATOM 1436 C CA . GLN B 2 69 ? -7.947 -16.424 12.612 1.00 34.87 63 GLN B CA 1
ATOM 1437 C C . GLN B 2 69 ? -7.766 -17.325 13.814 1.00 35.93 63 GLN B C 1
ATOM 1438 O O . GLN B 2 69 ? -8.313 -17.089 14.893 1.00 40.33 63 GLN B O 1
ATOM 1444 N N . ILE B 2 70 ? -6.956 -18.356 13.643 1.00 34.64 64 ILE B N 1
ATOM 1445 C CA . ILE B 2 70 ? -6.763 -19.333 14.698 1.00 35.32 64 ILE B CA 1
ATOM 1446 C C . ILE B 2 70 ? -5.493 -19.175 15.510 1.00 34.20 64 ILE B C 1
ATOM 1447 O O . ILE B 2 70 ? -5.361 -19.859 16.501 1.00 33.41 64 ILE B O 1
ATOM 1452 N N . THR B 2 71 ? -4.501 -18.370 15.082 1.00 32.22 65 THR B N 1
ATOM 1453 C CA . THR B 2 71 ? -3.325 -18.196 15.900 1.00 30.10 65 THR B CA 1
ATOM 1454 C C . THR B 2 71 ? -3.106 -16.772 16.345 1.00 34.91 65 THR B C 1
ATOM 1455 O O . THR B 2 71 ? -2.179 -16.540 17.126 1.00 38.87 65 THR B O 1
ATOM 1459 N N . GLY B 2 72 ? -3.888 -15.857 15.804 1.00 36.66 66 GLY B N 1
ATOM 1460 C CA . GLY B 2 72 ? -3.740 -14.415 16.012 1.00 38.05 66 GLY B CA 1
ATOM 1461 C C . GLY B 2 72 ? -2.522 -13.755 15.398 1.00 37.27 66 GLY B C 1
ATOM 1462 O O . GLY B 2 72 ? -2.208 -12.624 15.718 1.00 38.54 66 GLY B O 1
ATOM 1463 N N . GLY B 2 73 ? -1.825 -14.443 14.520 1.00 34.09 67 GLY B N 1
ATOM 1464 C CA . GLY B 2 73 ? -0.694 -13.864 13.811 1.00 33.61 67 GLY B CA 1
ATOM 1465 C C . GLY B 2 73 ? -0.546 -14.500 12.458 1.00 32.52 67 GLY B C 1
ATOM 1466 O O . GLY B 2 73 ? -1.007 -15.619 12.261 1.00 31.20 67 GLY B O 1
ATOM 1467 N N . LYS B 2 74 ? 0.080 -13.806 11.518 1.00 31.51 68 LYS B N 1
ATOM 1468 C CA . LYS B 2 74 ? 0.253 -14.338 10.191 1.00 32.10 68 LYS B CA 1
ATOM 1469 C C . LYS B 2 74 ? 1.722 -14.723 9.950 1.00 32.69 68 LYS B C 1
ATOM 1470 O O . LYS B 2 74 ? 2.033 -15.431 9.006 1.00 35.40 68 LYS B O 1
ATOM 1476 N N . THR B 2 75 ? 2.642 -14.217 10.746 1.00 31.71 69 THR B N 1
ATOM 1477 C CA . THR B 2 75 ? 4.055 -14.350 10.343 1.00 32.11 69 THR B CA 1
ATOM 1478 C C . THR B 2 75 ? 4.678 -15.698 10.776 1.00 31.49 69 THR B C 1
ATOM 1479 O O . THR B 2 75 ? 4.520 -16.139 11.900 1.00 33.91 69 THR B O 1
ATOM 1483 N N . VAL B 2 76 ? 5.365 -16.366 9.888 1.00 33.07 70 VAL B N 1
ATOM 1484 C CA . VAL B 2 76 ? 5.993 -17.624 10.254 1.00 31.10 70 VAL B CA 1
ATOM 1485 C C . VAL B 2 76 ? 7.156 -17.338 11.216 1.00 31.08 70 VAL B C 1
ATOM 1486 O O . VAL B 2 76 ? 7.757 -16.260 11.135 1.00 32.08 70 VAL B O 1
ATOM 1490 N N . PRO B 2 77 ? 7.517 -18.277 12.114 1.00 28.41 71 PRO B N 1
ATOM 1491 C CA . PRO B 2 77 ? 6.865 -19.580 12.296 1.00 26.36 71 PRO B CA 1
ATOM 1492 C C . PRO B 2 77 ? 5.539 -19.511 13.037 1.00 24.43 71 PRO B C 1
ATOM 1493 O O . PRO B 2 77 ? 5.372 -18.596 13.845 1.00 25.86 71 PRO B O 1
ATOM 1497 N N . ARG B 2 78 ? 4.631 -20.443 12.725 1.00 23.86 72 ARG B N 1
ATOM 1498 C CA . ARG B 2 78 ? 3.417 -20.676 13.529 1.00 23.54 72 ARG B CA 1
ATOM 1499 C C . ARG B 2 78 ? 3.613 -22.050 14.185 1.00 22.57 72 ARG B C 1
ATOM 1500 O O . ARG B 2 78 ? 3.846 -23.051 13.492 1.00 25.28 72 ARG B O 1
ATOM 1508 N N . ILE B 2 79 ? 3.528 -22.068 15.515 1.00 23.32 73 ILE B N 1
ATOM 1509 C CA . ILE B 2 79 ? 3.885 -23.271 16.284 1.00 23.11 73 ILE B CA 1
ATOM 1510 C C . ILE B 2 79 ? 2.596 -23.822 16.977 1.00 20.30 73 ILE B C 1
ATOM 1511 O O . ILE B 2 79 ? 1.886 -23.091 17.640 1.00 20.86 73 ILE B O 1
ATOM 1516 N N . PHE B 2 80 ? 2.429 -25.118 16.851 1.00 19.63 74 PHE B N 1
ATOM 1517 C CA . PHE B 2 80 ? 1.327 -25.874 17.436 1.00 22.03 74 PHE B CA 1
ATOM 1518 C C . PHE B 2 80 ? 1.873 -26.981 18.355 1.00 20.65 74 PHE B C 1
ATOM 1519 O O . PHE B 2 80 ? 2.730 -27.773 17.981 1.00 23.34 74 PHE B O 1
ATOM 1527 N N . PHE B 2 81 ? 1.397 -26.958 19.612 1.00 20.43 75 PHE B N 1
ATOM 1528 C CA . PHE B 2 81 ? 1.653 -27.997 20.562 1.00 21.39 75 PHE B CA 1
ATOM 1529 C C . PHE B 2 81 ? 0.294 -28.745 20.670 1.00 23.86 75 PHE B C 1
ATOM 1530 O O . PHE B 2 81 ? -0.680 -28.227 21.221 1.00 23.59 75 PHE B O 1
ATOM 1538 N N . GLY B 2 82 ? 0.227 -29.934 20.117 1.00 23.75 76 GLY B N 1
ATOM 1539 C CA . GLY B 2 82 ? -1.066 -30.590 19.930 1.00 23.10 76 GLY B CA 1
ATOM 1540 C C . GLY B 2 82 ? -1.817 -29.790 18.864 1.00 26.30 76 GLY B C 1
ATOM 1541 O O . GLY B 2 82 ? -1.220 -29.317 17.879 1.00 25.65 76 GLY B O 1
ATOM 1542 N N . LYS B 2 83 ? -3.129 -29.706 19.001 1.00 26.33 77 LYS B N 1
ATOM 1543 C CA . LYS B 2 83 ? -3.929 -28.915 18.057 1.00 27.20 77 LYS B CA 1
ATOM 1544 C C . LYS B 2 83 ? -3.898 -27.436 18.406 1.00 29.79 77 LYS B C 1
ATOM 1545 O O . LYS B 2 83 ? -4.482 -26.633 17.718 1.00 32.12 77 LYS B O 1
ATOM 1551 N N . THR B 2 84 ? -3.222 -27.066 19.493 1.00 30.08 78 THR B N 1
ATOM 1552 C CA . THR B 2 84 ? -3.295 -25.719 19.996 1.00 29.32 78 THR B CA 1
ATOM 1553 C C . THR B 2 84 ? -2.080 -24.903 19.587 1.00 28.84 78 THR B C 1
ATOM 1554 O O . THR B 2 84 ? -0.955 -25.266 19.814 1.00 26.17 78 THR B O 1
ATOM 1558 N N . SER B 2 85 ? -2.347 -23.751 19.001 1.00 28.92 79 SER B N 1
ATOM 1559 C CA . SER B 2 85 ? -1.300 -22.781 18.613 1.00 28.69 79 SER B CA 1
ATOM 1560 C C . SER B 2 85 ? -0.758 -22.084 19.850 1.00 29.86 79 SER B C 1
ATOM 1561 O O . SER B 2 85 ? -1.482 -21.531 20.688 1.00 29.18 79 SER B O 1
ATOM 1564 N N . ILE B 2 86 ? 0.548 -22.088 19.969 1.00 26.93 80 ILE B N 1
ATOM 1565 C CA . ILE B 2 86 ? 1.177 -21.238 20.991 1.00 30.07 80 ILE B CA 1
ATOM 1566 C C . ILE B 2 86 ? 1.554 -19.866 20.433 1.00 31.53 80 ILE B C 1
ATOM 1567 O O . ILE B 2 86 ? 1.961 -18.986 21.190 1.00 33.40 80 ILE B O 1
ATOM 1572 N N . GLY B 2 87 ? 1.404 -19.725 19.111 1.00 31.57 81 GLY B N 1
ATOM 1573 C CA . GLY B 2 87 ? 1.743 -18.511 18.356 1.00 31.51 81 GLY B CA 1
ATOM 1574 C C . GLY B 2 87 ? 3.033 -18.655 17.561 1.00 30.73 81 GLY B C 1
ATOM 1575 O O . GLY B 2 87 ? 3.177 -19.516 16.713 1.00 31.39 81 GLY B O 1
ATOM 1576 N N . GLY B 2 88 ? 3.991 -17.786 17.844 1.00 27.13 82 GLY B N 1
ATOM 1577 C CA . GLY B 2 88 ? 5.181 -17.643 16.963 1.00 27.66 82 GLY B CA 1
ATOM 1578 C C . GLY B 2 88 ? 6.473 -17.708 17.696 1.00 28.93 82 GLY B C 1
ATOM 1579 O O . GLY B 2 88 ? 6.497 -18.095 18.888 1.00 28.76 82 GLY B O 1
ATOM 1580 N N . TYR B 2 89 ? 7.562 -17.378 16.994 1.00 30.01 83 TYR B N 1
ATOM 1581 C CA . TYR B 2 89 ? 8.905 -17.504 17.589 1.00 30.29 83 TYR B CA 1
ATOM 1582 C C . TYR B 2 89 ? 8.998 -16.854 18.960 1.00 33.00 83 TYR B C 1
ATOM 1583 O O . TYR B 2 89 ? 9.588 -17.413 19.875 1.00 33.62 83 TYR B O 1
ATOM 1592 N N . SER B 2 90 ? 8.462 -15.648 19.109 1.00 33.72 84 SER B N 1
ATOM 1593 C CA . SER B 2 90 ? 8.610 -14.978 20.392 1.00 33.98 84 SER B CA 1
ATOM 1594 C C . SER B 2 90 ? 7.926 -15.713 21.528 1.00 32.44 84 SER B C 1
ATOM 1595 O O . SER B 2 90 ? 8.416 -15.682 22.653 1.00 35.84 84 SER B O 1
ATOM 1598 N N . ASP B 2 91 ? 6.801 -16.355 21.258 1.00 31.20 85 ASP B N 1
ATOM 1599 C CA . ASP B 2 91 ? 6.109 -17.148 22.308 1.00 28.54 85 ASP B CA 1
ATOM 1600 C C . ASP B 2 91 ? 6.916 -18.376 22.673 1.00 29.44 85 ASP B C 1
ATOM 1601 O O . ASP B 2 91 ? 7.009 -18.786 23.844 1.00 28.36 85 ASP B O 1
ATOM 1606 N N . LEU B 2 92 ? 7.526 -18.973 21.662 1.00 28.88 86 LEU B N 1
ATOM 1607 C CA . LEU B 2 92 ? 8.394 -20.097 21.911 1.00 28.89 86 LEU B CA 1
ATOM 1608 C C . LEU B 2 92 ? 9.600 -19.674 22.758 1.00 31.72 86 LEU B C 1
ATOM 1609 O O . LEU B 2 92 ? 10.049 -20.392 23.608 1.00 30.96 86 LEU B O 1
ATOM 1614 N N . LEU B 2 93 ? 10.094 -18.475 22.522 1.00 32.57 87 LEU B N 1
ATOM 1615 C CA . LEU B 2 93 ? 11.297 -17.983 23.181 1.00 32.56 87 LEU B CA 1
ATOM 1616 C C . LEU B 2 93 ? 10.968 -17.682 24.646 1.00 32.83 87 LEU B C 1
ATOM 1617 O O . LEU B 2 93 ? 11.746 -17.990 25.555 1.00 34.95 87 LEU B O 1
ATOM 1622 N N . GLU B 2 94 ? 9.792 -17.138 24.908 1.00 32.20 88 GLU B N 1
ATOM 1623 C CA . GLU B 2 94 ? 9.411 -16.883 26.274 1.00 32.55 88 GLU B CA 1
ATOM 1624 C C . GLU B 2 94 ? 9.299 -18.154 27.100 1.00 31.59 88 GLU B C 1
ATOM 1625 O O . GLU B 2 94 ? 9.788 -18.226 28.252 1.00 34.13 88 GLU B O 1
ATOM 1631 N N . ILE B 2 95 ? 8.751 -19.212 26.538 1.00 32.46 89 ILE B N 1
ATOM 1632 C CA . ILE B 2 95 ? 8.618 -20.470 27.299 1.00 32.79 89 ILE B CA 1
ATOM 1633 C C . ILE B 2 95 ? 9.974 -21.074 27.521 1.00 31.46 89 ILE B C 1
ATOM 1634 O O . ILE B 2 95 ? 10.284 -21.541 28.638 1.00 30.73 89 ILE B O 1
ATOM 1639 N N . ASP B 2 96 ? 10.794 -21.071 26.475 1.00 27.40 90 ASP B N 1
ATOM 1640 C CA . ASP B 2 96 ? 12.164 -21.534 26.607 1.00 30.72 90 ASP B CA 1
ATOM 1641 C C . ASP B 2 96 ? 12.958 -20.772 27.662 1.00 34.31 90 ASP B C 1
ATOM 1642 O O . ASP B 2 96 ? 13.588 -21.363 28.556 1.00 33.86 90 ASP B O 1
ATOM 1647 N N . ASN B 2 97 ? 12.935 -19.454 27.581 1.00 37.27 91 ASN B N 1
ATOM 1648 C CA . ASN B 2 97 ? 13.702 -18.656 28.554 1.00 39.34 91 ASN B CA 1
ATOM 1649 C C . ASN 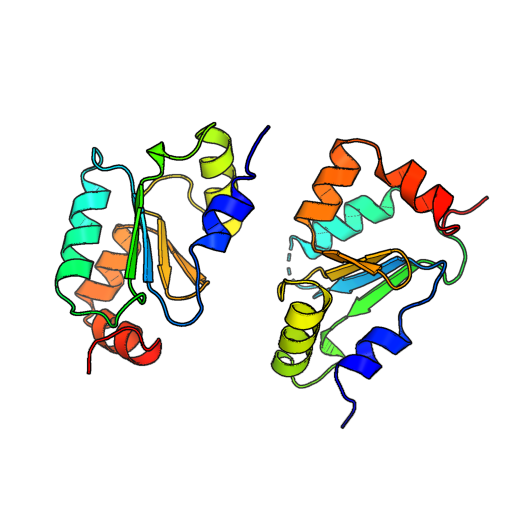B 2 97 ? 13.245 -18.919 29.990 1.00 38.33 91 ASN B C 1
ATOM 1650 O O . ASN B 2 97 ? 14.040 -18.870 30.924 1.00 40.49 91 ASN B O 1
ATOM 1655 N N . MET B 2 98 ? 11.962 -19.205 30.156 1.00 37.38 92 MET B N 1
ATOM 1656 C CA . MET B 2 98 ? 11.429 -19.501 31.474 1.00 37.87 92 MET B CA 1
ATOM 1657 C C . MET B 2 98 ? 11.686 -20.953 31.909 1.00 36.29 92 MET B C 1
ATOM 1658 O O . MET B 2 98 ? 11.233 -21.361 32.996 1.00 36.58 92 MET B O 1
ATOM 1663 N N . ASP B 2 99 ? 12.348 -21.719 31.036 1.00 30.71 93 ASP B N 1
ATOM 1664 C CA . ASP B 2 99 ? 12.611 -23.119 31.287 1.00 32.69 93 ASP B CA 1
ATOM 1665 C C . ASP B 2 99 ? 11.317 -23.948 31.536 1.00 30.74 93 ASP B C 1
ATOM 1666 O O . ASP B 2 99 ? 11.314 -24.928 32.271 1.00 29.80 93 ASP B O 1
ATOM 1671 N N . ALA B 2 100 ? 10.225 -23.534 30.890 1.00 29.94 94 ALA B N 1
ATOM 1672 C CA . ALA B 2 100 ? 8.987 -24.295 30.924 1.00 28.31 94 ALA B CA 1
ATOM 1673 C C . ALA B 2 100 ? 8.829 -25.200 29.726 1.00 26.78 94 ALA B C 1
ATOM 1674 O O . ALA B 2 100 ? 7.927 -26.044 29.713 1.00 26.21 94 ALA B O 1
ATOM 1676 N N . LEU B 2 101 ? 9.678 -25.050 28.720 1.00 24.08 95 LEU B N 1
ATOM 1677 C CA . LEU B 2 101 ? 9.453 -25.822 27.506 1.00 25.73 95 LEU B CA 1
ATOM 1678 C C . LEU B 2 101 ? 9.512 -27.347 27.746 1.00 25.30 95 LEU B C 1
ATOM 1679 O O . LEU B 2 101 ? 8.700 -28.129 27.253 1.00 24.77 95 LEU B O 1
ATOM 1684 N N . GLY B 2 102 ? 10.519 -27.827 28.493 1.00 23.79 96 GLY B N 1
ATOM 1685 C CA . GLY B 2 102 ? 10.629 -29.256 28.675 1.00 24.14 96 GLY B CA 1
ATOM 1686 C C . GLY B 2 102 ? 9.473 -29.913 29.422 1.00 24.81 96 GLY B C 1
ATOM 1687 O O . GLY B 2 102 ? 9.054 -30.970 28.995 1.00 25.00 96 GLY B O 1
ATOM 1688 N N . ASP B 2 103 ? 8.928 -29.279 30.473 1.00 24.26 97 ASP B N 1
ATOM 1689 C CA . ASP B 2 103 ? 7.742 -29.734 31.169 1.00 26.08 97 ASP B CA 1
ATOM 1690 C C . ASP B 2 103 ? 6.530 -29.752 30.234 1.00 24.89 97 ASP B C 1
ATOM 1691 O O . ASP B 2 103 ? 5.724 -30.685 30.295 1.00 23.92 97 ASP B O 1
ATOM 1696 N N . ILE B 2 104 ? 6.407 -28.728 29.372 1.00 23.51 98 ILE B N 1
ATOM 1697 C CA . ILE B 2 104 ? 5.251 -28.729 28.438 1.00 22.63 98 ILE B CA 1
ATOM 1698 C C . ILE B 2 104 ? 5.304 -29.883 27.458 1.00 23.60 98 ILE B C 1
ATOM 1699 O O . ILE B 2 104 ? 4.308 -30.628 27.281 1.00 23.02 98 ILE B O 1
ATOM 1704 N N . LEU B 2 105 ? 6.463 -30.063 26.832 1.00 23.06 99 LEU B N 1
ATOM 1705 C CA . LEU B 2 105 ? 6.692 -31.142 25.874 1.00 23.75 99 LEU B CA 1
ATOM 1706 C C . LEU B 2 105 ? 6.497 -32.468 26.553 1.00 21.24 99 LEU B C 1
ATOM 1707 O O . LEU B 2 105 ? 5.970 -33.418 25.951 1.00 20.91 99 LEU B O 1
ATOM 1712 N N . SER B 2 106 ? 7.008 -32.624 27.789 1.00 19.96 100 SER B N 1
ATOM 1713 C CA . SER B 2 106 ? 6.714 -33.825 28.558 1.00 22.81 100 SER B CA 1
ATOM 1714 C C . SER B 2 106 ? 5.213 -34.136 28.765 1.00 24.19 100 SER B C 1
ATOM 1715 O O . SER B 2 106 ? 4.734 -35.259 28.537 1.00 23.06 100 SER B O 1
ATOM 1718 N N . SER B 2 107 ? 4.471 -33.143 29.187 1.00 21.98 101 SER B N 1
ATOM 1719 C CA . SER B 2 107 ? 2.986 -33.282 29.356 1.00 24.78 101 SER B CA 1
ATOM 1720 C C . SER B 2 107 ? 2.210 -33.665 28.098 1.00 23.00 101 SER B C 1
ATOM 1721 O O . SER B 2 107 ? 1.233 -34.406 28.165 1.00 23.83 101 SER B O 1
ATOM 1724 N N . ILE B 2 108 ? 2.637 -33.192 26.934 1.00 22.03 102 ILE B N 1
ATOM 1725 C CA . ILE B 2 108 ? 1.866 -33.471 25.713 1.00 23.16 102 ILE B CA 1
ATOM 1726 C C . ILE B 2 108 ? 2.340 -34.784 25.050 1.00 25.07 102 ILE B C 1
ATOM 1727 O O . ILE B 2 108 ? 1.900 -35.145 23.965 1.00 25.46 102 ILE B O 1
ATOM 1732 N N . GLY B 2 109 ? 3.252 -35.487 25.692 1.00 25.56 103 GLY B N 1
ATOM 1733 C CA . GLY B 2 109 ? 3.678 -36.822 25.270 1.00 25.93 103 GLY B CA 1
ATOM 1734 C C . GLY B 2 109 ? 4.529 -36.945 24.015 1.00 23.54 103 GLY B C 1
ATOM 1735 O O . GLY B 2 109 ? 4.438 -37.922 23.293 1.00 24.78 103 GLY B O 1
ATOM 1736 N N . VAL B 2 110 ? 5.331 -35.970 23.717 1.00 22.34 104 VAL B N 1
ATOM 1737 C CA . VAL B 2 110 ? 6.076 -35.974 22.425 1.00 21.51 104 VAL B CA 1
ATOM 1738 C C . VAL B 2 110 ? 7.556 -36.294 22.574 1.00 23.23 104 VAL B C 1
ATOM 1739 O O . VAL B 2 110 ? 8.289 -36.493 21.577 1.00 23.13 104 VAL B O 1
ATOM 1743 N N . LEU B 2 111 ? 8.011 -36.309 23.818 1.00 25.17 105 LEU B N 1
ATOM 1744 C CA . LEU B 2 111 ? 9.426 -36.527 24.086 1.00 25.07 105 LEU B CA 1
ATOM 1745 C C . LEU B 2 111 ? 9.775 -38.022 24.140 1.00 28.00 105 LEU B C 1
ATOM 1746 O O . LEU B 2 111 ? 9.026 -38.806 24.691 1.00 27.39 105 LEU B O 1
ATOM 1751 N N . ARG B 2 112 ? 10.906 -38.349 23.534 1.00 29.46 106 ARG B N 1
ATOM 1752 C CA . ARG B 2 112 ? 11.454 -39.726 23.575 1.00 35.96 106 ARG B CA 1
ATOM 1753 C C . ARG B 2 112 ? 11.687 -40.163 25.018 1.00 40.97 106 ARG B C 1
ATOM 1754 O O . ARG B 2 112 ? 12.206 -39.377 25.795 1.00 41.30 106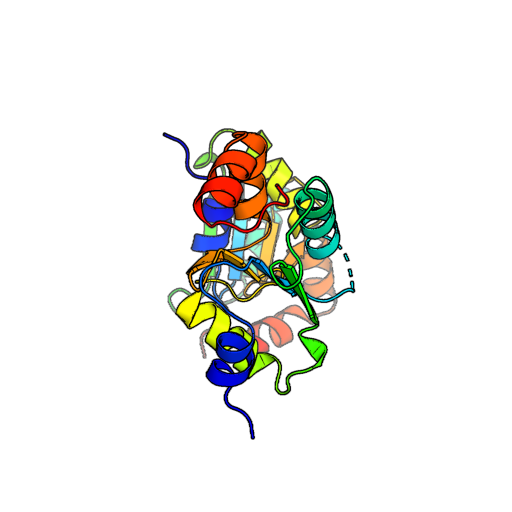 ARG B O 1
ATOM 1762 N N . THR B 2 113 ? 11.250 -41.384 25.348 1.00 47.55 107 THR B N 1
ATOM 1763 C CA . THR B 2 113 ? 11.466 -42.039 26.657 1.00 52.07 107 THR B CA 1
ATOM 1764 C C . THR B 2 113 ? 10.946 -41.234 27.844 1.00 53.02 107 THR B C 1
ATOM 1765 O O . THR B 2 113 ? 9.806 -40.751 27.834 1.00 54.76 107 THR B O 1
#

Nearest PDB structures (foldseek):
  2hzf-assembly2_B  TM=1.002E+00  e=2.723E-21  Ectromelia virus Moscow
  4rqr-assembly1_A  TM=9.531E-01  e=1.504E-12  Homo sapiens
  1kte-assembly1_A  TM=9.644E-01  e=1.300E-11  Sus scrofa
  1jhb-assembly1_A  TM=9.222E-01  e=1.124E-10  Homo sapiens
  1b4q-assembly1_A  TM=9.214E-01  e=1.664E-10  Homo sapiens

Sequence (218 aa):
HHQMAEEFVQQRLANNKVTIFVKYTCCPFCRNALDILNKFSFKRGAYEIVDIKEFKPENELRDYFEQITGGKTVPRIFFGKTSIGGYSDLLEIDNMDALGDILSSIGVLRTHQMAEEFVQQRLANNKVTIFVKYTPFCRNALDILNKFSFKRGAYEIVDIKEFKPENELRDYFEQITGGKTVPRIFFGKTSIGGYSDLLEIDNMDALGDILSSIGVLRT

Secondary structure (DSSP, 8-state):
----HHHHHHTT--TT-EEEEE-TT-HHHHHHHHHHTTS-B-TTSEEEEEGGGSSSHHHHHHHHHHHHS--SS-EEEETTEEEESHHHHHHHHHTT-HHHHHHHTT-B--/---HHHHHHTT--TT-EEEEE----HHHHHHHHHTTS-B-TTSEEEEEGGGSS-HHHHHHHHHHHHS--SSPEEEETTEEEESHHHHHHHHHTT-HHHHHHHTT-B--

CATH classification: 3.40.30.10

InterPro domains:
  IPR002109 Glutaredoxin [PF00462] (15-78)
  IPR011767 Glutaredoxin active site [PS00195] (17-33)
  IPR011899 Glutaredoxin, eukaryotic/virial [TIGR02180] (15-98)
  IPR014025 Glutaredoxin subgroup [PR00160] (15-33)
  IPR014025 Glutaredoxin subgroup [PR00160] (63-76)
  IPR014025 Glutaredoxin subgroup [PR00160] (77-90)
  IPR036249 Thioredoxin-like superfamily [SSF52833] (3-104)
  IPR047185 Glutaredoxin-1 [PTHR46185] (1-105)

Solvent-accessible surface area: 12399 Å² total

Organism: Ectromelia virus (strain Moscow) (NCBI:txid265874)

Foldseek 3Di:
DFDQLVCVPVVLAAQQAKEWEDAVVDPLQVLQVVLVVVAAWDDSRYDYHYCVVDPPLVRNQVVCCVQPVGRDDGWIDRHNHTQHHSVSSVVCVVVVNVVVSNVVSNTGDD/DDQLVCVLQVLFAQLAKEKEAAVPPLQVVLVVLVVVFAWDVSRYYYHYCVVDPPLVRNQVVCCVQQVGRDPTFIDRHNHTLHHSVSSVVCVVVVNVVVSNVVSRTGDD

B-factor: mean 32.29, std 10.45, range [18.36, 141.87]

Radius of gyration: 20.28 Å; Cα contacts (8 Å, |Δi|>4): 328; chains: 2; bounding box: 28×60×40 Å